Protein AF-A0A7S1JMD1-F1 (afdb_monomer_lite)

pLDDT: mean 82.69, std 12.33, range [52.44, 97.75]

Secondary structure (DSSP, 8-state):
-HHHHHHHHHHHTTSS-HHHHHHHHHHHHTTTHHHHHHSHHHHHHHHHHHHHHHHHHHHHHHHHHHHHHHHHHHHHHHTTGGGEEEESSSS-EEETTTEEE--B-TT--SB-SSS----B-TTSPBPEEEETTBPPTT----HHHHHHTT--GGGGGG-S-SSSHHHHHHHHHHHHTTSSHHHHHHHHHHHT-SSHHHHHHHHHIIIIIHHHHHHHHHHHHHHHHHHHHHHHHHHHHTSPP-PPPPPP----

Radius of gyration: 29.58 Å; chains: 1; bounding box: 85×43×99 Å

InterPro domains:
  IPR005821 Ion transport domain [PF00520] (1-230)
  IPR043203 Voltage-gated cation channel calcium and sodium [PTHR10037] (1-230)

Sequence (252 aa):
WLDFLVVVGGLFALSDAERVALAADIFRDLRPLRILSASRGMRMLVNTMLLSTQKLANVLGMALFIFTIFGVLGMTLWGGRMHSRCRLTKKPEFDPSDGWVWEIDEDQERLCGGAYECGLSHEGEATYCGSAFEPPKGTKVDEACRREARRSEDLNFGITHFDHLPAAWIVIFQTVTMEGWVDIMYMLQDSYNDWAPPLYFCVLVLFGSFFLLNISLAVVFDSFSKRHDDQLHQTLIGSPPVSPPRRPVLCP

Organism: NCBI:txid1169539

Foldseek 3Di:
DLVVQLVVLCVLCPDPDPVSVVSSVVSVVCVVVVVCVPDPVSVVVVVLVVVLVVVVVVLVVVLVVLLQVLLVVQLVQCAQLLLKAWWLDQAFDQDPVPGTDTHGQPVGPAGAAEAADDAAGPVRGDIDIDGQVDGPPPHHDDVVNNQVSQCDVLSVSVQQGNNDSVSSSVLLVCLLVVHCNVSVLRSCCRRHNPPPSVVSSVVSNVPNNCSSVVSVVVSVVVSVVVVVVVVVVCVVVVDDPDDPDDDDDDDD

Structure (mmCIF, N/CA/C/O backbone):
data_AF-A0A7S1JMD1-F1
#
_entry.id   AF-A0A7S1JMD1-F1
#
loop_
_atom_site.group_PDB
_atom_site.id
_atom_site.type_symbol
_atom_site.label_atom_id
_atom_site.label_alt_id
_atom_site.label_comp_id
_atom_site.label_asym_id
_atom_site.label_entity_id
_atom_site.label_seq_id
_atom_site.pdbx_PDB_ins_code
_atom_site.Cartn_x
_atom_site.Cartn_y
_atom_site.Cartn_z
_atom_site.occupancy
_atom_site.B_iso_or_equiv
_atom_site.auth_seq_id
_atom_site.auth_comp_id
_atom_site.auth_asym_id
_atom_site.auth_atom_id
_atom_site.pdbx_PDB_model_num
ATOM 1 N N . TRP A 1 1 ? 3.982 0.375 38.484 1.00 58.72 1 TRP A N 1
ATOM 2 C CA . TRP A 1 1 ? 4.478 -0.353 37.300 1.00 58.72 1 TRP A CA 1
ATOM 3 C C . TRP A 1 1 ? 5.072 0.607 36.266 1.00 58.72 1 TRP A C 1
ATOM 5 O O . TRP A 1 1 ? 6.229 0.426 35.928 1.00 58.72 1 TRP A O 1
ATOM 15 N N . LEU A 1 2 ? 4.377 1.684 35.868 1.00 59.47 2 LEU A N 1
ATOM 16 C CA . LEU A 1 2 ? 4.946 2.775 35.047 1.00 59.47 2 LEU A CA 1
ATOM 17 C C . LEU A 1 2 ? 6.246 3.372 35.621 1.00 59.47 2 LEU A C 1
ATOM 19 O O . LEU A 1 2 ? 7.229 3.499 34.902 1.00 59.47 2 LEU A O 1
ATOM 23 N N . ASP A 1 3 ? 6.301 3.636 36.929 1.00 54.81 3 ASP A N 1
ATOM 24 C CA . ASP A 1 3 ? 7.539 4.118 37.560 1.00 54.81 3 ASP A CA 1
ATOM 25 C C . ASP A 1 3 ? 8.680 3.093 37.542 1.00 54.81 3 ASP A C 1
ATOM 27 O O . ASP A 1 3 ? 9.837 3.484 37.443 1.00 54.81 3 ASP A O 1
ATOM 31 N N . PHE A 1 4 ? 8.362 1.795 37.565 1.00 65.56 4 PHE A N 1
ATOM 32 C CA . PHE A 1 4 ? 9.344 0.714 37.459 1.00 65.56 4 PHE A CA 1
ATOM 33 C C . PHE A 1 4 ? 9.893 0.606 36.029 1.00 65.56 4 PHE A C 1
ATOM 35 O O . PHE A 1 4 ? 11.101 0.512 35.856 1.00 65.56 4 PHE A O 1
ATOM 42 N N . LEU A 1 5 ? 9.037 0.722 35.006 1.00 62.59 5 LEU A N 1
ATOM 43 C CA . LEU A 1 5 ? 9.452 0.734 33.596 1.00 62.59 5 LEU A CA 1
ATOM 44 C C . LEU A 1 5 ? 10.356 1.927 33.260 1.00 62.59 5 LEU A C 1
ATOM 46 O O . LEU A 1 5 ? 11.348 1.756 32.560 1.00 62.59 5 LEU A O 1
ATOM 50 N N . VAL A 1 6 ? 10.068 3.116 33.800 1.00 63.06 6 VAL A N 1
ATOM 51 C CA . VAL A 1 6 ? 10.914 4.306 33.589 1.00 63.06 6 VAL A CA 1
ATOM 52 C C . VAL A 1 6 ? 12.265 4.175 34.302 1.00 63.06 6 VAL A C 1
ATOM 54 O O . VAL A 1 6 ? 13.283 4.612 33.773 1.00 63.06 6 VAL A O 1
ATOM 57 N N . VAL A 1 7 ? 12.299 3.570 35.494 1.00 65.31 7 VAL A N 1
ATOM 58 C CA . VAL A 1 7 ? 13.550 3.342 36.241 1.00 65.31 7 VAL A CA 1
ATOM 59 C C . VAL A 1 7 ? 14.405 2.265 35.573 1.00 65.31 7 VAL A C 1
ATOM 61 O O . VAL A 1 7 ? 15.604 2.460 35.412 1.00 65.31 7 VAL A O 1
ATOM 64 N N . VAL A 1 8 ? 13.795 1.167 35.123 1.00 65.62 8 VAL A N 1
ATOM 65 C CA . VAL A 1 8 ? 14.486 0.093 34.400 1.00 65.62 8 VAL A CA 1
ATOM 66 C C . VAL A 1 8 ? 14.982 0.585 33.038 1.00 65.62 8 VAL A C 1
ATOM 68 O O . VAL A 1 8 ? 16.148 0.380 32.720 1.00 65.62 8 VAL A O 1
ATOM 71 N N . GLY A 1 9 ? 14.163 1.319 32.276 1.00 64.06 9 GLY A N 1
ATOM 72 C CA . GLY A 1 9 ? 14.587 1.957 31.023 1.00 64.06 9 GLY A CA 1
ATOM 73 C C . GLY A 1 9 ? 15.736 2.956 31.219 1.00 64.06 9 GLY A C 1
ATOM 74 O O . GLY A 1 9 ? 16.669 2.985 30.424 1.00 64.06 9 GLY A O 1
ATOM 75 N N . GLY A 1 10 ? 15.729 3.710 32.325 1.00 61.12 10 GLY A N 1
ATOM 76 C CA . GLY A 1 10 ? 16.838 4.587 32.711 1.00 61.12 10 GLY A CA 1
ATOM 77 C C . GLY A 1 10 ? 18.110 3.848 33.150 1.00 61.12 10 GLY A C 1
ATOM 78 O O . GLY A 1 10 ? 19.199 4.377 32.969 1.00 61.12 10 GLY A O 1
ATOM 79 N N . LEU A 1 11 ? 17.992 2.631 33.695 1.00 65.12 11 LEU A N 1
ATOM 80 C CA . LEU A 1 11 ? 19.132 1.779 34.055 1.00 65.12 11 LEU A CA 1
ATOM 81 C C . LEU A 1 11 ? 19.755 1.123 32.813 1.00 65.12 11 LEU A C 1
ATOM 83 O O . LEU A 1 11 ? 20.974 1.031 32.713 1.00 65.12 11 LEU A O 1
ATOM 87 N N . PHE A 1 12 ? 18.931 0.729 31.837 1.00 62.44 12 PHE A N 1
ATOM 88 C CA . PHE A 1 12 ? 19.393 0.245 30.533 1.00 62.44 12 PHE A CA 1
ATOM 89 C C . PHE A 1 12 ? 20.141 1.326 29.737 1.00 62.44 12 PHE A C 1
ATOM 91 O O . PHE A 1 12 ? 21.070 0.997 29.003 1.00 62.44 12 PHE A O 1
ATOM 98 N N . ALA A 1 13 ? 19.832 2.608 29.962 1.00 59.97 13 ALA A N 1
ATOM 99 C CA . ALA A 1 13 ? 20.561 3.753 29.402 1.00 59.97 13 ALA A CA 1
ATOM 100 C C . ALA A 1 13 ? 22.051 3.809 29.790 1.00 59.97 13 ALA A C 1
ATOM 102 O O . ALA A 1 13 ? 22.820 4.518 29.153 1.00 59.97 13 ALA A O 1
ATOM 103 N N . LEU A 1 14 ? 22.453 3.102 30.853 1.00 59.69 14 LEU A N 1
ATOM 104 C CA . LEU A 1 14 ? 23.844 3.017 31.311 1.00 59.69 14 LEU A CA 1
ATOM 105 C C . LEU A 1 14 ? 24.623 1.879 30.636 1.00 59.69 14 LEU A C 1
ATOM 107 O O . LEU A 1 14 ? 25.811 1.720 30.904 1.00 59.69 14 LEU A O 1
ATOM 111 N N . SER A 1 15 ? 23.970 1.061 29.801 1.00 64.06 15 SER A N 1
ATOM 112 C CA . SER A 1 15 ? 24.659 0.034 29.020 1.00 64.06 15 SER A CA 1
ATOM 113 C C . SER A 1 15 ? 25.235 0.639 27.739 1.00 64.06 15 SER A C 1
ATOM 115 O O . SER A 1 15 ? 24.527 1.315 26.998 1.00 64.06 15 SER A O 1
ATOM 117 N N . ASP A 1 16 ? 26.514 0.367 27.471 1.00 57.25 16 ASP A N 1
ATOM 118 C CA . ASP A 1 16 ? 27.334 0.922 26.372 1.00 57.25 16 ASP A CA 1
ATOM 119 C C . ASP A 1 16 ? 26.927 0.423 24.964 1.00 57.25 16 ASP A C 1
ATOM 121 O O . ASP A 1 16 ? 27.694 0.439 24.004 1.00 57.25 16 ASP A O 1
ATOM 125 N N . ALA A 1 17 ? 25.704 -0.086 24.832 1.00 66.94 17 ALA A N 1
ATOM 126 C CA . ALA A 1 17 ? 25.146 -0.515 23.566 1.00 66.94 17 ALA A CA 1
ATOM 127 C C . ALA A 1 17 ? 24.433 0.679 22.918 1.00 66.94 17 ALA A C 1
ATOM 129 O O . ALA A 1 17 ? 23.354 1.070 23.361 1.00 66.94 17 ALA A O 1
ATOM 130 N N . GLU A 1 18 ? 24.984 1.224 21.829 1.00 63.66 18 GLU A N 1
ATOM 131 C CA . GLU A 1 18 ? 24.417 2.366 21.078 1.00 63.66 18 GLU A CA 1
ATOM 132 C C . GLU A 1 18 ? 22.912 2.220 20.767 1.00 63.66 18 GLU A C 1
ATOM 134 O O . GLU A 1 18 ? 22.154 3.188 20.793 1.00 63.66 18 GLU A O 1
ATOM 139 N N . ARG A 1 19 ? 22.441 0.988 20.528 1.00 59.25 19 ARG A N 1
ATOM 140 C CA . ARG A 1 19 ? 21.020 0.683 20.272 1.00 59.25 19 ARG A CA 1
ATOM 141 C C . ARG A 1 19 ? 20.135 0.805 21.517 1.00 59.25 19 ARG A C 1
ATOM 143 O O . ARG A 1 19 ? 18.947 1.092 21.394 1.00 59.25 19 ARG A O 1
ATOM 150 N N . VAL A 1 20 ? 20.697 0.579 22.702 1.00 62.03 20 VAL A N 1
ATOM 151 C CA . VAL A 1 20 ? 19.995 0.697 23.987 1.00 62.03 20 VAL A CA 1
ATOM 152 C C . VAL A 1 20 ? 19.939 2.157 24.437 1.00 62.03 20 VAL A C 1
ATOM 154 O O . VAL A 1 20 ? 18.925 2.563 24.999 1.00 62.03 20 VAL A O 1
ATOM 157 N N . ALA A 1 21 ? 20.951 2.965 24.110 1.00 62.38 21 ALA A N 1
ATOM 158 C CA . ALA A 1 21 ? 20.939 4.408 24.354 1.00 62.38 21 ALA A CA 1
ATOM 159 C C . ALA A 1 21 ? 19.791 5.114 23.599 1.00 62.38 21 ALA A C 1
ATOM 161 O O . ALA A 1 21 ? 18.982 5.796 24.224 1.00 62.38 21 ALA A O 1
ATOM 162 N N . LEU A 1 22 ? 19.627 4.840 22.295 1.00 63.06 22 LEU A N 1
ATOM 163 C CA . LEU A 1 22 ? 18.505 5.353 21.485 1.00 63.06 22 LEU A CA 1
ATOM 164 C C . LEU A 1 22 ? 17.132 4.938 22.037 1.00 63.06 22 LEU A C 1
ATOM 166 O O . LEU A 1 22 ? 16.204 5.743 22.102 1.00 63.06 22 LEU A O 1
ATOM 170 N N . ALA A 1 23 ? 16.994 3.678 22.461 1.00 64.06 23 ALA A N 1
ATOM 171 C CA . ALA A 1 23 ? 15.761 3.206 23.084 1.00 64.06 23 ALA A CA 1
ATOM 172 C C . ALA A 1 23 ? 15.505 3.906 24.431 1.00 64.06 23 ALA A C 1
ATOM 174 O O . ALA A 1 23 ? 14.368 4.259 24.743 1.00 64.06 23 ALA A O 1
ATOM 175 N N . ALA A 1 24 ? 16.549 4.138 25.226 1.00 65.12 24 ALA A N 1
ATOM 176 C CA . ALA A 1 24 ? 16.454 4.789 26.525 1.00 65.12 24 ALA A CA 1
ATOM 177 C C . ALA A 1 24 ? 16.068 6.273 26.440 1.00 65.12 24 ALA A C 1
ATOM 179 O O . ALA A 1 24 ? 15.350 6.753 27.323 1.00 65.12 24 ALA A O 1
ATOM 180 N N . ASP A 1 25 ? 16.469 6.977 25.382 1.00 70.12 25 ASP A N 1
ATOM 181 C CA . ASP A 1 25 ? 16.034 8.353 25.123 1.00 70.12 25 ASP A CA 1
ATOM 182 C C . ASP A 1 25 ? 14.522 8.421 24.849 1.00 70.12 25 ASP A C 1
ATOM 184 O O . ASP A 1 25 ? 13.821 9.230 25.460 1.00 70.12 25 ASP A O 1
ATOM 188 N N . ILE A 1 26 ? 13.974 7.466 24.089 1.00 72.19 26 ILE A N 1
ATOM 189 C CA . ILE A 1 26 ? 12.518 7.326 23.901 1.00 72.19 26 ILE A CA 1
ATOM 190 C C . ILE A 1 26 ? 11.812 7.089 25.250 1.00 72.19 26 ILE A C 1
ATOM 192 O O . ILE A 1 26 ? 10.789 7.708 25.541 1.00 72.19 26 ILE A O 1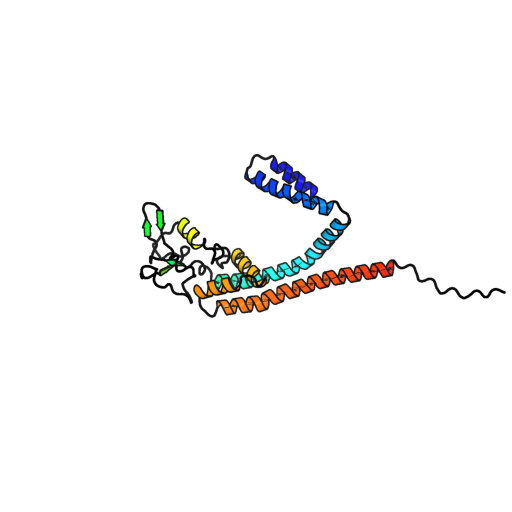
ATOM 196 N N . PHE A 1 27 ? 12.359 6.238 26.130 1.00 69.56 27 PHE A N 1
ATOM 197 C CA . PHE A 1 27 ? 11.789 6.009 27.470 1.00 69.56 27 PHE A CA 1
ATOM 198 C C . PHE A 1 27 ? 11.910 7.225 28.397 1.00 69.56 27 PHE A C 1
ATOM 200 O O . PHE A 1 27 ? 11.078 7.429 29.288 1.00 69.56 27 PHE A O 1
ATOM 207 N N . ARG A 1 28 ? 12.940 8.048 28.203 1.00 69.56 28 ARG A N 1
ATOM 208 C CA . ARG A 1 28 ? 13.135 9.314 28.907 1.00 69.56 28 ARG A CA 1
ATOM 209 C C . ARG A 1 28 ? 12.108 10.359 28.468 1.00 69.56 28 ARG A C 1
ATOM 211 O O . ARG A 1 28 ? 11.637 11.105 29.329 1.00 69.56 28 ARG A O 1
ATOM 218 N N . ASP A 1 29 ? 11.666 10.320 27.220 1.00 73.25 29 ASP A N 1
ATOM 219 C CA . ASP A 1 29 ? 10.598 11.177 26.699 1.00 73.25 29 ASP A CA 1
ATOM 220 C C . ASP A 1 29 ? 9.188 10.736 27.122 1.00 73.25 29 ASP A C 1
ATOM 222 O O . ASP A 1 29 ? 8.243 11.512 27.016 1.00 73.25 29 ASP A O 1
ATOM 226 N N . LEU A 1 30 ? 9.031 9.549 27.727 1.00 66.38 30 LEU A N 1
ATOM 227 C CA . LEU A 1 30 ? 7.783 9.105 28.373 1.00 66.38 30 LEU A CA 1
ATOM 228 C C . LEU A 1 30 ? 7.584 9.677 29.789 1.00 66.38 30 LEU A C 1
ATOM 230 O O . LEU A 1 30 ? 6.533 9.473 30.402 1.00 66.38 30 LEU A O 1
ATOM 234 N N . ARG A 1 31 ? 8.549 10.436 30.330 1.00 70.50 31 ARG A N 1
ATOM 235 C CA . ARG A 1 31 ? 8.424 11.129 31.632 1.00 70.50 31 ARG A CA 1
ATOM 236 C C . ARG A 1 31 ? 7.157 11.994 31.779 1.00 70.50 31 ARG A C 1
ATOM 238 O O . ARG A 1 31 ? 6.613 11.987 32.885 1.00 70.50 31 ARG A O 1
ATOM 245 N N . PRO A 1 32 ? 6.622 12.673 30.743 1.00 70.75 32 PRO A N 1
ATOM 246 C CA . PRO A 1 32 ? 5.347 13.387 30.821 1.00 70.75 32 PRO A CA 1
ATOM 247 C C . PRO A 1 32 ? 4.158 12.489 31.203 1.00 70.75 32 PRO A C 1
ATOM 249 O O . PRO A 1 32 ? 3.225 12.963 31.847 1.00 70.75 32 PRO A O 1
ATOM 252 N N . LEU A 1 33 ? 4.197 11.175 30.938 1.00 66.88 33 LEU A N 1
ATOM 253 C CA . LEU A 1 33 ? 3.152 10.235 31.379 1.00 66.88 33 LEU A CA 1
ATOM 254 C C . LEU A 1 33 ? 3.104 10.075 32.909 1.00 66.88 33 LEU A C 1
ATOM 256 O O . LEU A 1 33 ? 2.057 9.717 33.456 1.00 66.88 33 LEU A O 1
ATOM 260 N N . ARG A 1 34 ? 4.185 10.407 33.636 1.00 66.25 34 ARG A N 1
ATOM 261 C CA . ARG A 1 34 ? 4.147 10.474 35.109 1.00 66.25 34 ARG A CA 1
ATOM 262 C C . ARG A 1 34 ? 3.151 11.519 35.595 1.00 66.25 34 ARG A C 1
ATOM 264 O O . ARG A 1 34 ? 2.511 11.282 36.615 1.00 66.25 34 ARG A O 1
ATOM 271 N N . ILE A 1 35 ? 2.946 12.603 34.843 1.00 66.25 35 ILE A N 1
ATOM 272 C CA . ILE A 1 35 ? 1.982 13.670 35.155 1.00 66.25 35 ILE A CA 1
ATOM 273 C C . ILE A 1 35 ? 0.544 13.130 35.101 1.00 66.25 35 ILE A C 1
ATOM 275 O O . ILE A 1 35 ? -0.270 13.461 35.968 1.00 66.25 35 ILE A O 1
ATOM 279 N N . LEU A 1 36 ? 0.250 12.211 34.169 1.00 64.94 36 LEU A N 1
ATOM 280 C CA . LEU A 1 36 ? -1.054 11.538 34.100 1.00 64.94 36 LEU A CA 1
ATOM 281 C C . LEU A 1 36 ? -1.311 10.647 35.319 1.00 64.94 36 LEU A C 1
ATOM 283 O O . LEU A 1 36 ? -2.446 10.484 35.761 1.00 64.94 36 LEU A O 1
ATOM 287 N N . SER A 1 37 ? -0.243 10.088 35.888 1.00 61.69 37 SER A N 1
ATOM 288 C CA . SER A 1 37 ? -0.308 9.297 37.111 1.00 61.69 37 SER A CA 1
ATOM 289 C C . SER A 1 37 ? -0.174 10.138 38.392 1.00 61.69 37 SER A C 1
ATOM 291 O O . SER A 1 37 ? -0.455 9.637 39.471 1.00 61.69 37 SER A O 1
ATOM 293 N N . ALA A 1 38 ? 0.234 11.404 38.321 1.00 70.25 38 ALA A N 1
ATOM 294 C CA . ALA A 1 38 ? 0.456 12.234 39.506 1.00 70.25 38 ALA A CA 1
ATOM 295 C C . ALA A 1 38 ? -0.849 12.827 40.063 1.00 70.25 38 ALA A C 1
ATOM 297 O O . ALA A 1 38 ? -1.002 12.960 41.276 1.00 70.25 38 ALA A O 1
ATOM 298 N N . SER A 1 39 ? -1.816 13.148 39.194 1.00 66.19 39 SER A N 1
ATOM 299 C CA . SER A 1 39 ? -3.094 13.747 39.601 1.00 66.19 39 SER A CA 1
ATOM 300 C C . SER A 1 39 ? -4.223 12.710 39.706 1.00 66.19 39 SER A C 1
ATOM 302 O O . SER A 1 39 ? -4.408 11.852 38.840 1.00 66.19 39 SER A O 1
ATOM 304 N N . ARG A 1 40 ? -5.016 12.792 40.787 1.00 61.47 40 ARG A N 1
ATOM 305 C CA . ARG A 1 40 ? -6.126 11.859 41.086 1.00 61.47 40 ARG A CA 1
ATOM 306 C C . ARG A 1 40 ? -7.211 11.868 39.995 1.00 61.47 40 ARG A C 1
ATOM 308 O O . ARG A 1 40 ? -7.782 10.820 39.709 1.00 61.47 40 ARG A O 1
ATOM 315 N N . GLY A 1 41 ? -7.448 13.025 39.368 1.00 68.12 41 GLY A N 1
ATOM 316 C CA . GLY A 1 41 ? -8.425 13.195 38.284 1.00 68.12 41 GLY A CA 1
ATOM 317 C C . GLY A 1 41 ? -7.994 12.553 36.962 1.00 68.12 41 GLY A C 1
ATOM 318 O O . GLY A 1 41 ? -8.783 11.848 36.339 1.00 68.12 41 GLY A O 1
ATOM 319 N N . MET A 1 42 ? -6.729 12.704 36.562 1.00 67.69 42 MET A N 1
ATOM 320 C CA . MET A 1 42 ? -6.239 12.133 35.302 1.00 67.69 42 MET A CA 1
ATOM 321 C C . MET A 1 42 ? -6.070 10.610 35.381 1.00 67.69 42 MET A C 1
ATOM 323 O O . MET A 1 42 ? -6.391 9.903 34.427 1.00 67.69 42 MET A O 1
ATOM 327 N N . ARG A 1 43 ? -5.673 10.087 36.552 1.00 65.44 43 ARG A N 1
ATOM 328 C CA . ARG A 1 43 ? -5.677 8.641 36.834 1.00 65.44 43 ARG A CA 1
ATOM 329 C C . ARG A 1 43 ? -7.054 8.017 36.667 1.00 65.44 43 ARG A C 1
ATOM 331 O O . ARG A 1 43 ? -7.149 6.909 36.148 1.00 65.44 43 ARG A O 1
ATOM 338 N N . MET A 1 44 ? -8.101 8.713 37.115 1.00 65.62 44 MET A N 1
ATOM 339 C CA . MET A 1 44 ? -9.470 8.248 36.935 1.00 65.62 44 MET A CA 1
ATOM 340 C C . MET A 1 44 ? -9.775 8.148 35.441 1.00 65.62 44 MET A C 1
ATOM 342 O O . MET A 1 44 ? -10.067 7.052 34.992 1.00 65.62 44 MET A O 1
ATOM 346 N N . LEU A 1 45 ? -9.559 9.216 34.663 1.00 70.38 45 LEU A N 1
ATOM 347 C CA . LEU A 1 45 ? -9.804 9.227 33.213 1.00 70.38 45 LEU A CA 1
ATOM 348 C C . LEU A 1 45 ? -9.049 8.126 32.451 1.00 70.38 45 LEU A C 1
ATOM 350 O O . LEU A 1 45 ? -9.659 7.425 31.645 1.00 70.38 45 LEU A O 1
ATOM 354 N N . VAL A 1 46 ? -7.755 7.932 32.728 1.00 72.94 46 VAL A N 1
ATOM 355 C CA . VAL A 1 46 ? -6.935 6.88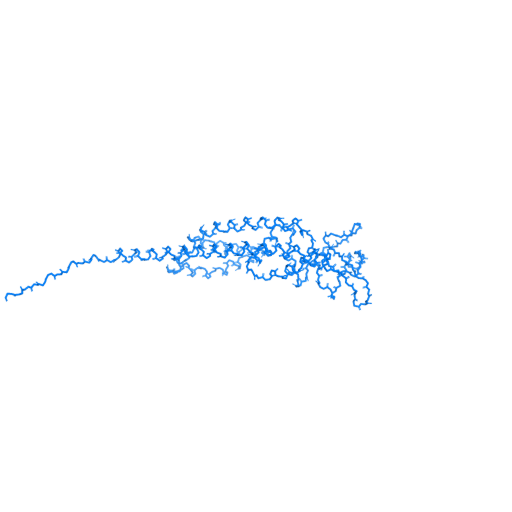7 32.087 1.00 72.94 46 VAL A CA 1
ATOM 356 C C . VAL A 1 46 ? -7.430 5.487 32.456 1.00 72.94 46 VAL A C 1
ATOM 358 O O . VAL A 1 46 ? -7.565 4.642 31.573 1.00 72.94 46 VAL A O 1
ATOM 361 N N . ASN A 1 47 ? -7.768 5.235 33.725 1.00 67.19 47 ASN A N 1
ATOM 362 C CA . ASN A 1 47 ? -8.351 3.954 34.129 1.00 67.19 47 ASN A CA 1
ATOM 363 C C . ASN A 1 47 ? -9.723 3.728 33.481 1.00 67.19 47 ASN A C 1
ATOM 365 O O . ASN A 1 47 ? -9.999 2.619 33.034 1.00 67.19 47 ASN A O 1
ATOM 369 N N . THR A 1 48 ? -10.564 4.759 33.353 1.00 67.69 48 THR A N 1
ATOM 370 C CA . THR A 1 48 ? -11.857 4.632 32.666 1.00 67.69 48 THR A CA 1
ATOM 371 C C . THR A 1 48 ? -11.696 4.423 31.154 1.00 67.69 48 THR A C 1
ATOM 373 O O . THR A 1 48 ? -12.535 3.762 30.539 1.00 67.69 48 THR A O 1
ATOM 376 N N . MET A 1 49 ? -10.633 4.952 30.536 1.00 69.62 49 MET A N 1
ATOM 377 C CA . MET A 1 49 ? -10.277 4.671 29.137 1.00 69.62 49 MET A CA 1
ATOM 378 C C . MET A 1 49 ? -9.787 3.230 28.961 1.00 69.62 49 MET A C 1
ATOM 380 O O . MET A 1 49 ? -10.316 2.518 28.112 1.00 69.62 49 MET A O 1
ATOM 384 N N . LEU A 1 50 ? -8.867 2.768 29.814 1.00 68.50 50 LEU A N 1
ATOM 385 C CA . LEU A 1 50 ? -8.347 1.395 29.791 1.00 68.50 50 LEU A CA 1
ATOM 386 C C . LEU A 1 50 ? -9.431 0.342 30.061 1.00 68.50 50 LEU A C 1
ATOM 388 O O . LEU A 1 50 ? -9.445 -0.708 29.425 1.00 68.50 50 LEU A O 1
ATOM 392 N N . LEU A 1 51 ? -10.390 0.635 30.944 1.00 66.00 51 LEU A N 1
ATOM 393 C CA . LEU A 1 51 ? -11.562 -0.223 31.161 1.00 66.00 51 LEU A CA 1
ATOM 394 C C . LEU A 1 51 ? -12.462 -0.311 29.914 1.00 66.00 51 LEU A C 1
ATOM 396 O O . LEU A 1 51 ? -13.118 -1.326 29.696 1.00 66.00 51 LEU A O 1
ATOM 400 N N . SER A 1 52 ? -12.461 0.717 29.060 1.00 68.81 52 SER A N 1
ATOM 401 C CA . SER A 1 52 ? -13.199 0.719 27.786 1.00 68.81 52 SER A CA 1
ATOM 402 C C . SER A 1 52 ? -12.425 0.001 26.664 1.00 68.81 52 SER A C 1
ATOM 404 O O . SER A 1 52 ? -13.035 -0.506 25.721 1.00 68.81 52 SER A O 1
ATOM 406 N N . THR A 1 53 ? -11.096 -0.124 26.789 1.00 77.75 53 THR A N 1
ATOM 407 C CA . THR A 1 53 ? -10.220 -0.820 25.829 1.00 77.75 53 THR A CA 1
ATOM 408 C C . THR A 1 53 ? -10.599 -2.289 25.637 1.00 77.75 53 THR A C 1
ATOM 410 O O . THR A 1 53 ? -10.484 -2.797 24.527 1.00 77.75 53 THR A O 1
ATOM 413 N N . GLN A 1 54 ? -11.119 -2.970 26.664 1.00 74.00 54 GLN A N 1
ATOM 414 C CA . GLN A 1 54 ? -11.563 -4.366 26.529 1.00 74.00 54 GLN A CA 1
ATOM 415 C C . GLN A 1 54 ? -12.733 -4.531 25.548 1.00 74.00 54 GLN A C 1
ATOM 417 O O . GLN A 1 54 ? -12.771 -5.507 24.806 1.00 74.00 54 GLN A O 1
ATOM 422 N N . LYS A 1 55 ? -13.659 -3.567 25.479 1.00 73.12 55 LYS A N 1
ATOM 423 C CA . LYS A 1 55 ? -14.741 -3.602 24.481 1.00 73.12 55 LYS A CA 1
ATOM 424 C C . LYS A 1 55 ? -14.224 -3.286 23.081 1.00 73.12 55 LYS A C 1
ATOM 426 O O . LYS A 1 55 ? -14.653 -3.909 22.114 1.00 73.12 55 LYS A O 1
ATOM 431 N N . LEU A 1 56 ? -13.271 -2.358 22.984 1.00 78.00 56 LEU A N 1
ATOM 432 C CA . LEU A 1 56 ? -12.621 -2.003 21.723 1.00 78.00 56 LEU A CA 1
ATOM 433 C C . LEU A 1 56 ? -11.786 -3.164 21.155 1.00 78.00 56 LEU A C 1
ATOM 435 O O . LEU A 1 56 ? -11.727 -3.329 19.942 1.00 78.00 56 LEU A O 1
ATOM 439 N N . ALA A 1 57 ? -11.200 -4.009 22.009 1.00 82.88 57 ALA A N 1
ATOM 440 C CA . ALA A 1 57 ? -10.431 -5.178 21.581 1.00 82.88 57 ALA A CA 1
ATOM 441 C C . ALA A 1 57 ? -11.267 -6.165 20.746 1.00 82.88 57 ALA A C 1
ATOM 443 O O . ALA A 1 57 ? -10.770 -6.688 19.751 1.00 82.88 57 ALA A O 1
ATOM 444 N N . ASN A 1 58 ? -12.545 -6.370 21.085 1.00 82.62 58 ASN A N 1
ATOM 445 C CA . ASN A 1 58 ? -13.440 -7.227 20.299 1.00 82.62 58 ASN A CA 1
ATOM 446 C C . ASN A 1 58 ? -13.694 -6.652 18.898 1.00 82.62 58 ASN A C 1
ATOM 448 O O . ASN A 1 58 ? -13.692 -7.386 17.911 1.00 82.62 58 ASN A O 1
ATOM 452 N N . VAL A 1 59 ? -13.863 -5.330 18.805 1.00 83.25 59 VAL A N 1
ATOM 453 C CA . VAL A 1 59 ? -14.009 -4.622 1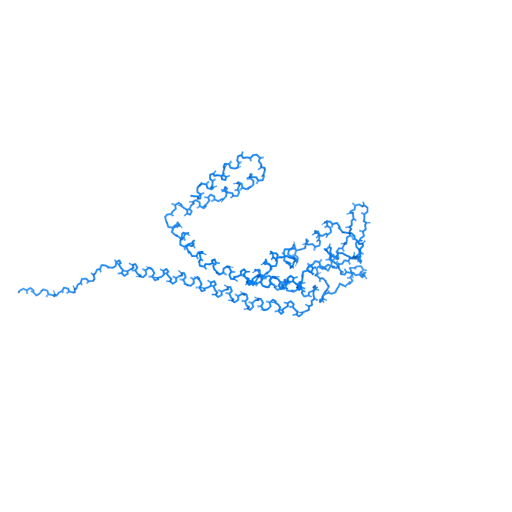7.525 1.00 83.25 59 VAL A CA 1
ATOM 454 C C . VAL A 1 59 ? -12.741 -4.751 16.697 1.00 83.25 59 VAL A C 1
ATOM 456 O O . VAL A 1 59 ? -12.818 -5.078 15.519 1.00 83.25 59 VAL A O 1
ATOM 459 N N . LEU A 1 60 ? -11.579 -4.553 17.321 1.00 83.81 60 LEU A N 1
ATOM 460 C CA . LEU A 1 60 ? -10.288 -4.691 16.660 1.00 83.81 60 LEU A CA 1
ATOM 461 C C . LEU A 1 60 ? -10.057 -6.125 16.166 1.00 83.81 60 LEU A C 1
ATOM 463 O O . LEU A 1 60 ? -9.585 -6.312 15.052 1.00 83.81 60 LEU A O 1
ATOM 467 N N . GLY A 1 61 ? -10.437 -7.142 16.944 1.00 87.19 61 GLY A N 1
ATOM 468 C CA . GLY A 1 61 ? -10.371 -8.538 16.507 1.00 87.19 61 GLY A CA 1
ATOM 469 C C . GLY A 1 61 ? -11.223 -8.798 15.262 1.00 87.19 61 GLY A C 1
ATOM 470 O O . GLY A 1 61 ? -10.771 -9.440 14.316 1.00 87.19 61 GLY A O 1
ATOM 471 N N . MET A 1 62 ? -12.429 -8.232 15.220 1.00 85.75 62 MET A N 1
ATOM 472 C CA . MET A 1 62 ? -13.310 -8.334 14.057 1.00 85.75 62 MET A CA 1
ATOM 473 C C . MET A 1 62 ? -12.789 -7.533 12.852 1.00 85.75 62 MET A C 1
ATOM 475 O O . MET A 1 62 ? -12.870 -8.007 11.720 1.00 85.75 62 MET A O 1
ATOM 479 N N . ALA A 1 63 ? -12.185 -6.366 13.093 1.00 88.12 63 ALA A N 1
ATOM 480 C CA . ALA A 1 63 ? -11.497 -5.565 12.083 1.00 88.12 63 ALA A CA 1
ATOM 481 C C . ALA A 1 63 ? -10.354 -6.351 11.432 1.00 88.12 63 ALA A C 1
ATOM 483 O O . ALA A 1 63 ? -10.296 -6.473 10.213 1.00 88.12 63 ALA A O 1
ATOM 484 N N . LEU A 1 64 ? -9.483 -6.947 12.251 1.00 90.56 64 LEU A N 1
ATOM 485 C CA . LEU A 1 64 ? -8.344 -7.741 11.794 1.00 90.56 64 LEU A CA 1
ATOM 486 C C . LEU A 1 64 ? -8.780 -8.981 11.008 1.00 90.56 64 LEU A C 1
ATOM 488 O O . LEU A 1 64 ? -8.119 -9.366 10.043 1.00 90.56 64 LEU A O 1
ATOM 492 N N . PHE A 1 65 ? -9.909 -9.589 11.377 1.00 90.94 65 PHE A N 1
ATOM 493 C CA . PHE A 1 65 ? -10.488 -10.686 10.608 1.00 90.94 65 PHE A CA 1
ATOM 494 C C . PHE A 1 65 ? -10.890 -10.237 9.195 1.00 90.94 65 PHE A C 1
ATOM 496 O O . PHE A 1 65 ? -10.478 -10.857 8.214 1.00 90.94 65 PHE A O 1
ATOM 503 N N . ILE A 1 66 ? -11.605 -9.113 9.074 1.00 90.19 66 ILE A N 1
ATOM 504 C CA . ILE A 1 66 ? -11.965 -8.522 7.774 1.00 90.19 66 ILE A CA 1
ATOM 505 C C . ILE A 1 66 ? -10.705 -8.135 6.988 1.00 90.19 66 ILE A C 1
ATOM 507 O O . ILE A 1 66 ? -10.597 -8.456 5.805 1.00 90.19 66 ILE A O 1
ATOM 511 N N . PHE A 1 67 ? -9.716 -7.521 7.645 1.00 94.12 67 PHE A N 1
ATOM 512 C CA . PHE A 1 67 ? -8.447 -7.140 7.018 1.00 94.12 67 PHE A CA 1
ATOM 513 C C . PHE A 1 67 ? -7.698 -8.356 6.484 1.00 94.12 67 PHE A C 1
ATOM 515 O O . PHE A 1 67 ? -7.052 -8.278 5.446 1.00 94.12 67 PHE A O 1
ATOM 522 N N . THR A 1 68 ? -7.793 -9.499 7.159 1.00 95.19 68 THR A N 1
ATOM 523 C CA . THR A 1 68 ? -7.178 -10.742 6.690 1.00 95.19 68 THR A CA 1
ATOM 524 C C . THR A 1 68 ? -7.904 -11.304 5.473 1.00 95.19 68 THR A C 1
ATOM 526 O O . THR A 1 68 ? -7.239 -11.707 4.525 1.00 95.19 68 THR A O 1
ATOM 529 N N . ILE A 1 69 ? -9.242 -11.288 5.445 1.00 95.06 69 ILE A N 1
ATOM 530 C CA . ILE A 1 69 ? -10.017 -11.761 4.284 1.00 95.06 69 ILE A CA 1
ATOM 531 C C . ILE A 1 69 ? -9.677 -10.939 3.038 1.00 95.06 69 ILE A C 1
ATOM 533 O O . ILE A 1 69 ? -9.275 -11.498 2.016 1.00 95.06 69 ILE A O 1
ATOM 537 N N . PHE A 1 70 ? -9.804 -9.614 3.132 1.00 95.75 70 PHE A N 1
ATOM 538 C CA . PHE A 1 70 ? -9.497 -8.724 2.013 1.00 95.75 70 PHE A CA 1
ATOM 539 C C . PHE A 1 70 ? -8.000 -8.711 1.697 1.00 95.75 70 PHE A C 1
ATOM 541 O O . PHE A 1 70 ? -7.628 -8.676 0.531 1.00 95.75 70 PHE A O 1
ATOM 548 N N . GLY A 1 71 ? -7.138 -8.834 2.709 1.00 97.31 71 GLY A N 1
ATOM 549 C CA . GLY A 1 71 ? -5.689 -8.890 2.534 1.00 97.31 71 GLY A CA 1
ATOM 550 C C . GLY A 1 71 ? -5.260 -10.110 1.736 1.00 97.31 71 GLY A C 1
ATOM 551 O O . GLY A 1 71 ? -4.524 -9.972 0.766 1.00 97.31 71 GLY A O 1
ATOM 552 N N . VAL A 1 72 ? -5.763 -11.297 2.083 1.00 97.75 72 VAL A N 1
ATOM 553 C CA . VAL A 1 72 ? -5.493 -12.525 1.321 1.00 97.75 72 VAL A CA 1
ATOM 554 C C . VAL A 1 72 ? -6.031 -12.412 -0.100 1.00 97.75 72 VAL A C 1
ATOM 556 O O . VAL A 1 72 ? -5.299 -12.722 -1.037 1.00 97.75 72 VAL A O 1
ATOM 559 N N . LEU A 1 73 ? -7.255 -11.907 -0.281 1.00 97.44 73 LEU A N 1
ATOM 560 C CA . LEU A 1 73 ? -7.816 -11.682 -1.613 1.00 97.44 73 LEU A CA 1
ATOM 561 C C . LEU A 1 73 ? -6.925 -10.745 -2.448 1.00 97.44 73 LEU A C 1
ATOM 563 O O . LEU A 1 73 ? -6.533 -11.105 -3.557 1.00 97.44 73 LEU A O 1
ATOM 567 N N . GLY A 1 74 ? -6.534 -9.593 -1.902 1.00 96.94 74 GLY A N 1
ATOM 568 C CA . GLY A 1 74 ? -5.673 -8.629 -2.585 1.00 96.94 74 GLY A CA 1
ATOM 569 C C . GLY A 1 74 ? -4.294 -9.195 -2.930 1.00 96.94 74 GLY A C 1
ATOM 570 O O . GLY A 1 74 ? -3.831 -9.026 -4.056 1.00 96.94 74 GLY A O 1
ATOM 571 N N . MET A 1 75 ? -3.673 -9.955 -2.020 1.00 96.62 75 MET A N 1
ATOM 572 C CA . MET A 1 75 ? -2.401 -10.640 -2.292 1.00 96.62 75 MET A CA 1
ATOM 573 C C . MET A 1 75 ? -2.518 -11.653 -3.434 1.00 96.62 75 MET A C 1
ATOM 575 O O . MET A 1 75 ? -1.629 -11.740 -4.277 1.00 96.62 75 MET A O 1
ATOM 579 N N . THR A 1 76 ? -3.621 -12.406 -3.499 1.00 95.88 76 THR A N 1
ATOM 580 C CA . THR A 1 76 ? -3.825 -13.384 -4.581 1.00 95.88 76 THR A CA 1
ATOM 581 C C . THR A 1 76 ? -4.083 -12.740 -5.941 1.00 95.88 76 THR A C 1
ATOM 583 O O . THR A 1 76 ? -3.754 -13.339 -6.962 1.00 95.88 76 THR A O 1
ATOM 586 N N . LEU A 1 77 ? -4.657 -11.535 -5.970 1.00 95.38 77 LEU A N 1
ATOM 587 C CA . LEU A 1 77 ? -4.963 -10.823 -7.210 1.00 95.38 77 LEU A CA 1
ATOM 588 C C . LEU A 1 77 ? -3.770 -10.008 -7.727 1.00 95.38 77 LEU A C 1
ATOM 590 O O . LEU A 1 77 ? -3.532 -9.985 -8.935 1.00 95.38 77 LEU A O 1
ATOM 594 N N . TRP A 1 78 ? -3.023 -9.356 -6.830 1.00 95.44 78 TRP A N 1
ATOM 595 C CA . TRP A 1 78 ? -2.056 -8.312 -7.197 1.00 95.44 78 TRP A CA 1
ATOM 596 C C . TRP A 1 78 ? -0.664 -8.453 -6.575 1.00 95.44 78 TRP A C 1
ATOM 598 O O . TRP A 1 78 ? 0.138 -7.522 -6.682 1.00 95.44 78 TRP A O 1
ATOM 608 N N . GLY A 1 79 ? -0.338 -9.593 -5.960 1.00 93.12 79 GLY A N 1
ATOM 609 C CA . GLY A 1 79 ? 1.018 -9.853 -5.470 1.00 93.12 79 GLY A CA 1
ATOM 610 C C . GLY A 1 79 ? 2.064 -9.636 -6.571 1.00 93.12 79 GLY A C 1
ATOM 611 O O . GLY A 1 79 ? 1.947 -10.188 -7.665 1.00 93.12 79 GLY A O 1
ATOM 612 N N . GLY A 1 80 ? 3.057 -8.784 -6.307 1.00 89.44 80 GLY A N 1
ATOM 613 C CA . GLY A 1 80 ? 4.135 -8.447 -7.239 1.00 89.44 80 GLY A CA 1
ATOM 614 C C . GLY A 1 80 ? 3.797 -7.425 -8.333 1.00 89.44 80 GLY A C 1
ATOM 615 O O . GLY A 1 80 ? 4.710 -6.966 -9.018 1.00 89.44 80 GLY A O 1
ATOM 616 N N . ARG A 1 81 ? 2.528 -7.019 -8.507 1.00 90.94 81 ARG A N 1
ATOM 617 C CA . ARG A 1 81 ? 2.113 -6.118 -9.607 1.00 90.94 81 ARG A CA 1
ATOM 618 C C . ARG A 1 81 ? 2.452 -4.648 -9.372 1.00 90.94 81 ARG A C 1
ATOM 620 O O . ARG A 1 81 ? 2.679 -3.916 -10.327 1.00 90.94 81 ARG A O 1
ATOM 627 N N . MET A 1 82 ? 2.571 -4.229 -8.114 1.00 91.69 82 MET A N 1
ATOM 628 C CA . MET A 1 82 ? 2.814 -2.827 -7.737 1.00 91.69 82 MET A CA 1
ATOM 629 C C . MET A 1 82 ? 4.290 -2.392 -7.821 1.00 91.69 82 MET A C 1
ATOM 631 O O . MET A 1 82 ? 4.673 -1.377 -7.243 1.00 91.69 82 MET A O 1
ATOM 635 N N . HIS A 1 83 ? 5.123 -3.135 -8.557 1.00 90.88 83 HIS A N 1
ATOM 636 C CA . HIS A 1 83 ? 6.551 -2.828 -8.736 1.00 90.88 83 HIS A CA 1
ATOM 637 C C . HIS A 1 83 ? 6.978 -2.637 -10.196 1.00 90.88 83 HIS A C 1
ATOM 639 O O . HIS A 1 83 ? 8.159 -2.414 -10.471 1.00 90.88 83 HIS A O 1
ATOM 645 N N . SER A 1 84 ? 6.043 -2.761 -11.137 1.00 92.19 84 SER A N 1
ATOM 646 C CA . SER A 1 84 ? 6.309 -2.657 -12.573 1.00 92.19 84 SER A CA 1
ATOM 647 C C . SER A 1 84 ? 6.477 -1.202 -13.009 1.00 92.19 84 SER A C 1
ATOM 649 O O . SER A 1 84 ? 5.552 -0.406 -12.888 1.00 92.19 84 SER A O 1
ATOM 651 N N . ARG A 1 85 ? 7.647 -0.853 -13.545 1.00 92.94 85 ARG A N 1
ATOM 652 C CA . ARG A 1 85 ? 7.986 0.503 -14.009 1.00 92.94 85 ARG A CA 1
ATOM 653 C C . ARG A 1 85 ? 8.257 0.514 -15.503 1.00 92.94 85 ARG A C 1
ATOM 655 O O . ARG A 1 85 ? 8.653 -0.517 -16.057 1.00 92.94 85 ARG A O 1
ATOM 662 N N . CYS A 1 86 ? 8.103 1.680 -16.116 1.00 94.00 86 CYS A N 1
ATOM 663 C CA . CYS A 1 86 ? 8.606 1.925 -17.457 1.00 94.00 86 CYS A CA 1
ATOM 664 C C . CYS A 1 86 ? 10.125 2.068 -17.418 1.00 94.00 86 CYS A C 1
ATOM 666 O O . CYS A 1 86 ? 10.683 2.753 -16.564 1.00 94.00 86 CYS A O 1
ATOM 668 N N . ARG A 1 87 ? 10.794 1.323 -18.293 1.00 92.69 87 ARG A N 1
ATOM 669 C CA . ARG A 1 87 ? 12.246 1.184 -18.344 1.00 92.69 87 ARG A CA 1
ATOM 670 C C . ARG A 1 87 ? 12.733 1.542 -19.734 1.00 92.69 87 ARG A C 1
ATOM 672 O O . ARG A 1 87 ? 12.089 1.172 -20.718 1.00 92.69 87 ARG A O 1
ATOM 679 N N . LEU A 1 88 ? 13.893 2.179 -19.812 1.00 93.25 88 LEU A N 1
ATOM 680 C CA . LEU A 1 88 ? 14.502 2.552 -21.093 1.00 93.25 88 LEU A CA 1
ATOM 681 C C . LEU A 1 88 ? 14.929 1.313 -21.893 1.00 93.25 88 LEU A C 1
ATOM 683 O O . LEU A 1 88 ? 14.779 1.249 -23.109 1.00 93.25 88 LEU A O 1
ATOM 687 N N . THR A 1 89 ? 15.368 0.263 -21.197 1.00 92.31 89 THR A N 1
ATOM 688 C CA . THR A 1 89 ? 15.816 -0.988 -21.814 1.00 92.31 89 THR A CA 1
ATOM 689 C C . THR A 1 89 ? 14.890 -2.160 -21.491 1.00 92.31 89 THR A C 1
ATOM 691 O O . THR A 1 89 ? 14.288 -2.275 -20.418 1.00 92.31 89 THR A O 1
ATOM 694 N N . LYS A 1 90 ? 14.792 -3.107 -22.433 1.00 92.00 90 LYS A N 1
ATOM 695 C CA . LYS A 1 90 ? 13.952 -4.311 -22.290 1.00 92.00 90 LYS A CA 1
ATOM 696 C C . LYS A 1 90 ? 14.446 -5.269 -21.200 1.00 92.00 90 LYS A C 1
ATOM 698 O O . LYS A 1 90 ? 13.678 -6.088 -20.692 1.00 92.00 90 LYS A O 1
ATOM 703 N N . LYS A 1 91 ? 15.743 -5.246 -20.906 1.00 92.94 91 LYS A N 1
ATOM 704 C CA . LYS A 1 91 ? 16.412 -6.112 -19.933 1.00 92.94 91 LYS A CA 1
ATOM 705 C C . LYS A 1 91 ? 17.458 -5.283 -19.190 1.00 92.94 91 LYS A C 1
ATOM 707 O O . LYS A 1 91 ? 18.028 -4.399 -19.816 1.00 92.94 91 LYS A O 1
ATOM 712 N N . PRO A 1 92 ? 17.746 -5.606 -17.920 1.00 92.31 92 PRO A N 1
ATOM 713 C CA . PRO A 1 92 ? 18.855 -4.986 -17.210 1.00 92.31 92 PRO A CA 1
ATOM 714 C C . PRO A 1 92 ? 20.172 -5.248 -17.948 1.00 92.31 92 PRO A C 1
ATOM 716 O O . PRO A 1 92 ? 20.416 -6.363 -18.428 1.00 92.31 92 PRO A O 1
ATOM 719 N N . GLU A 1 93 ? 21.009 -4.223 -18.005 1.00 90.12 93 GLU A N 1
ATOM 720 C CA . GLU A 1 93 ? 22.330 -4.248 -18.624 1.00 90.12 93 GLU A CA 1
ATOM 721 C C . GLU A 1 93 ? 23.403 -4.199 -17.535 1.00 90.12 93 GLU A C 1
ATOM 723 O O . GLU A 1 93 ? 23.158 -3.739 -16.421 1.00 90.12 93 GLU A O 1
ATOM 728 N N . PHE A 1 94 ? 24.575 -4.762 -17.822 1.00 88.69 94 PHE A N 1
ATOM 729 C CA . PHE A 1 94 ? 25.674 -4.784 -16.863 1.00 88.69 94 PHE A CA 1
ATOM 730 C C . PHE A 1 94 ? 26.661 -3.667 -17.187 1.00 88.69 94 PHE A C 1
ATOM 732 O O . PHE A 1 94 ? 27.337 -3.726 -18.216 1.00 88.69 94 PHE A O 1
ATOM 739 N N . ASP A 1 95 ? 26.766 -2.703 -16.281 1.00 87.38 95 ASP A N 1
ATOM 740 C CA . ASP A 1 95 ? 27.781 -1.661 -16.290 1.00 87.38 95 ASP A CA 1
ATOM 741 C C . ASP A 1 95 ? 28.973 -2.080 -15.400 1.00 87.38 95 ASP A C 1
ATOM 743 O O . ASP A 1 95 ? 28.788 -2.407 -14.223 1.00 87.38 95 ASP A O 1
ATOM 747 N N . PRO A 1 96 ? 30.217 -2.089 -15.917 1.00 88.06 96 PRO A N 1
ATOM 748 C CA . PRO A 1 96 ? 31.410 -2.331 -15.112 1.00 88.06 96 PRO A CA 1
ATOM 749 C C . PRO A 1 96 ? 31.611 -1.399 -13.903 1.00 88.06 96 PRO A C 1
ATOM 751 O O . PRO A 1 96 ? 32.289 -1.827 -12.965 1.00 88.06 96 PRO A O 1
ATOM 754 N N . SER A 1 97 ? 31.095 -0.161 -13.906 1.00 87.06 97 SER A N 1
ATOM 755 C CA . SER A 1 97 ? 31.206 0.752 -12.753 1.00 87.06 97 SER A CA 1
ATOM 756 C C . SER A 1 97 ? 30.102 0.551 -11.720 1.00 87.06 97 SER A C 1
ATOM 758 O O . SER A 1 97 ? 30.392 0.572 -10.522 1.00 87.06 97 SER A O 1
ATOM 760 N N . ASP A 1 98 ? 28.870 0.319 -12.174 1.00 83.06 98 ASP A N 1
ATOM 761 C CA . ASP A 1 98 ? 27.665 0.417 -11.336 1.00 83.06 98 ASP A CA 1
ATOM 762 C C . ASP A 1 98 ? 26.897 -0.907 -11.165 1.00 83.06 98 ASP A C 1
ATOM 764 O O . ASP A 1 98 ? 25.949 -0.985 -10.382 1.00 83.06 98 ASP A O 1
ATOM 768 N N . GLY A 1 99 ? 27.345 -1.986 -11.813 1.00 86.12 99 GLY A N 1
ATOM 769 C CA . GLY A 1 99 ? 26.751 -3.318 -11.699 1.00 86.12 99 GLY A CA 1
ATOM 770 C C . GLY A 1 99 ? 25.561 -3.525 -12.637 1.00 86.12 99 GLY A C 1
ATOM 771 O O . GLY A 1 99 ? 25.567 -3.076 -13.779 1.00 86.12 99 GLY A O 1
ATOM 772 N N . TRP A 1 100 ? 24.543 -4.271 -12.201 1.00 87.00 100 TRP A N 1
ATOM 773 C CA . TRP A 1 100 ? 23.328 -4.474 -12.998 1.00 87.00 100 TRP A CA 1
ATOM 774 C C . TRP A 1 100 ? 22.404 -3.262 -12.898 1.00 87.00 100 TRP A C 1
ATOM 776 O O . TRP A 1 100 ? 21.747 -3.055 -11.872 1.00 87.00 100 TRP A O 1
ATOM 786 N N . VAL A 1 101 ? 22.298 -2.523 -13.997 1.00 88.38 101 VAL A N 1
ATOM 787 C CA . VAL A 1 101 ? 21.490 -1.312 -14.120 1.00 88.38 101 VAL A CA 1
ATOM 788 C C . VAL A 1 101 ? 20.228 -1.615 -14.925 1.00 88.38 101 VAL A C 1
ATOM 790 O O . VAL A 1 101 ? 20.240 -2.358 -15.908 1.00 88.38 101 VAL A O 1
ATOM 793 N N . TRP A 1 102 ? 19.101 -1.057 -14.488 1.00 91.94 102 TRP A N 1
ATOM 794 C CA . TRP A 1 102 ? 17.853 -1.095 -15.243 1.00 91.94 102 TRP A CA 1
ATOM 795 C C . TRP A 1 102 ? 17.142 0.235 -15.070 1.00 91.94 102 TRP A C 1
ATOM 797 O O . TRP A 1 102 ? 16.364 0.408 -14.137 1.00 91.94 102 TRP A O 1
ATOM 807 N N . GLU A 1 103 ? 17.456 1.189 -15.930 1.00 90.62 103 GLU A N 1
ATOM 808 C CA . GLU A 1 103 ? 17.020 2.574 -15.756 1.00 90.62 103 GLU A CA 1
ATOM 809 C C . GLU A 1 103 ? 15.504 2.706 -15.906 1.00 90.62 103 GLU A C 1
ATOM 811 O O . GLU A 1 103 ? 14.883 2.048 -16.751 1.00 90.62 103 GLU A O 1
ATOM 816 N N . ILE A 1 104 ? 14.914 3.512 -15.026 1.00 91.69 104 ILE A N 1
ATOM 817 C CA . ILE A 1 104 ? 13.503 3.898 -15.069 1.00 91.69 104 ILE A CA 1
ATOM 818 C C . ILE A 1 104 ? 13.405 5.142 -15.942 1.00 91.69 104 ILE A C 1
ATOM 820 O O . ILE A 1 104 ? 14.262 6.013 -15.863 1.00 91.69 104 ILE A O 1
ATOM 824 N N . ASP A 1 105 ? 12.366 5.212 -16.765 1.00 92.19 105 ASP A N 1
ATOM 825 C CA . ASP A 1 105 ? 12.041 6.453 -17.460 1.00 92.19 105 ASP A CA 1
ATOM 826 C C . ASP A 1 105 ? 11.419 7.447 -16.465 1.00 92.19 105 ASP A C 1
ATOM 828 O O . ASP A 1 105 ? 10.303 7.226 -15.989 1.00 92.19 105 ASP A O 1
ATOM 832 N N . GLU A 1 106 ? 12.157 8.505 -16.117 1.00 88.44 106 GLU A N 1
ATOM 833 C CA . GLU A 1 106 ? 11.726 9.522 -15.147 1.00 88.44 106 GLU A CA 1
ATOM 834 C C . GLU A 1 106 ? 10.511 10.323 -15.638 1.00 88.44 106 GLU A C 1
ATOM 836 O O . GLU A 1 106 ? 9.737 10.807 -14.818 1.00 88.44 106 GLU A O 1
ATOM 841 N N . ASP A 1 107 ? 10.273 10.397 -16.952 1.00 89.62 107 ASP A N 1
ATOM 842 C CA . ASP A 1 107 ? 9.101 11.087 -17.503 1.00 89.62 107 ASP A CA 1
ATOM 843 C C . ASP A 1 107 ? 7.799 10.283 -17.327 1.00 89.62 107 ASP A C 1
ATOM 845 O O . ASP A 1 107 ? 6.694 10.801 -17.519 1.00 89.62 107 ASP A O 1
ATOM 849 N N . GLN A 1 108 ? 7.912 8.997 -16.977 1.00 90.94 108 GLN A N 1
ATOM 850 C CA . GLN A 1 108 ? 6.799 8.060 -16.844 1.00 90.94 108 GLN A CA 1
ATOM 851 C C . GLN A 1 108 ? 6.748 7.458 -15.433 1.00 90.94 108 GLN A C 1
ATOM 853 O O . GLN A 1 108 ? 7.046 6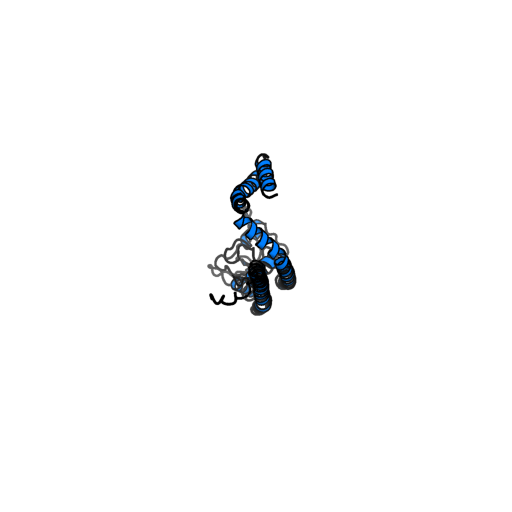.284 -15.208 1.00 90.94 108 GLN A O 1
ATOM 858 N N . GLU A 1 109 ? 6.281 8.258 -14.474 1.00 86.56 109 GLU A N 1
ATOM 859 C CA . GLU A 1 109 ? 6.223 7.913 -13.040 1.00 86.56 109 GLU A CA 1
ATOM 860 C C . GLU A 1 109 ? 5.180 6.824 -12.687 1.00 86.56 109 GLU A C 1
ATOM 862 O O . GLU A 1 109 ? 5.200 6.235 -11.600 1.00 86.56 109 GLU A O 1
ATOM 867 N N . ARG A 1 110 ? 4.258 6.518 -13.609 1.00 90.88 110 ARG A N 1
ATOM 868 C CA . ARG A 1 110 ? 3.144 5.580 -13.389 1.00 90.88 110 ARG A CA 1
ATOM 869 C C . ARG A 1 110 ? 3.603 4.120 -13.340 1.00 90.88 110 ARG A C 1
ATOM 871 O O . ARG A 1 110 ? 4.627 3.714 -13.891 1.00 90.88 110 ARG A O 1
ATOM 878 N N . LEU A 1 111 ? 2.805 3.286 -12.674 1.00 93.31 111 LEU A N 1
ATOM 879 C CA . LEU A 1 111 ? 2.933 1.830 -12.786 1.00 93.31 111 LEU A CA 1
ATOM 880 C C . LEU A 1 111 ? 2.538 1.376 -14.192 1.00 93.31 111 LEU A C 1
ATOM 882 O O . LEU A 1 111 ? 1.676 1.978 -14.809 1.00 93.31 111 LEU A O 1
ATOM 886 N N . CYS A 1 112 ? 3.114 0.283 -14.678 1.00 94.12 112 CYS A N 1
ATOM 887 C CA . CYS A 1 112 ? 2.765 -0.281 -15.983 1.00 94.12 112 CYS A CA 1
ATOM 888 C C . CYS A 1 112 ? 2.376 -1.762 -15.885 1.00 94.12 112 CYS A C 1
ATOM 890 O O . CYS A 1 112 ? 2.640 -2.428 -14.880 1.00 94.12 112 CYS A O 1
ATOM 892 N N . GLY A 1 113 ? 1.803 -2.308 -16.961 1.00 90.75 113 GLY A N 1
ATOM 893 C CA . GLY A 1 113 ? 1.538 -3.750 -17.095 1.00 90.75 113 GLY A CA 1
ATOM 894 C C . GLY A 1 113 ? 0.072 -4.149 -16.929 1.00 90.75 113 GLY A C 1
ATOM 895 O O . GLY A 1 113 ? -0.226 -5.335 -16.755 1.00 90.75 113 GLY A O 1
ATOM 896 N N . GLY A 1 114 ? -0.823 -3.164 -16.996 1.00 92.06 114 GLY A N 1
ATOM 897 C CA . GLY A 1 114 ? -2.268 -3.328 -16.972 1.00 92.06 114 GLY A CA 1
ATOM 898 C C . GLY A 1 114 ? -2.962 -2.311 -17.864 1.00 92.06 114 GLY A C 1
ATOM 899 O O . GLY A 1 114 ? -2.800 -2.356 -19.079 1.00 92.06 114 GLY A O 1
ATOM 900 N N . ALA A 1 115 ? -3.739 -1.406 -17.265 1.00 93.56 115 ALA A N 1
ATOM 901 C CA . ALA A 1 115 ? -4.402 -0.331 -18.003 1.00 93.56 115 ALA A CA 1
ATOM 902 C C . ALA A 1 115 ? -3.425 0.704 -18.580 1.00 93.56 115 ALA A C 1
ATOM 904 O O . ALA A 1 115 ? -3.736 1.360 -19.573 1.00 93.56 115 ALA A O 1
ATOM 905 N N . TYR A 1 116 ? -2.253 0.854 -17.957 1.00 94.69 116 TYR A N 1
ATOM 906 C CA . TYR A 1 116 ? -1.208 1.745 -18.434 1.00 94.69 116 TYR A CA 1
ATOM 907 C C . TYR A 1 116 ? -0.109 0.956 -19.153 1.00 94.69 116 TYR A C 1
ATOM 909 O O . TYR A 1 116 ? 0.497 0.022 -18.606 1.00 94.69 116 TYR A O 1
ATOM 917 N N . GLU A 1 117 ? 0.153 1.365 -20.391 1.00 93.62 117 GLU A N 1
ATOM 918 C CA . GLU A 1 117 ? 1.258 0.893 -21.216 1.00 93.62 117 GLU A CA 1
ATOM 919 C C . GLU A 1 117 ? 2.307 1.999 -21.340 1.00 93.62 117 GLU A C 1
ATOM 921 O O . GLU A 1 117 ? 1.971 3.177 -21.462 1.00 93.62 117 GLU A O 1
ATOM 926 N N . CYS A 1 118 ? 3.580 1.606 -21.313 1.00 94.69 118 CYS A N 1
ATOM 927 C CA . CYS A 1 118 ? 4.686 2.546 -21.425 1.00 94.69 118 CYS A CA 1
ATOM 928 C C . CYS A 1 118 ? 4.754 3.147 -22.837 1.00 94.69 118 CYS A C 1
ATOM 930 O O . CYS A 1 118 ? 4.657 2.427 -23.833 1.00 94.69 118 CYS A O 1
ATOM 932 N N . GLY A 1 119 ? 4.913 4.466 -22.905 1.00 93.38 119 GLY A N 1
ATOM 933 C CA . GLY A 1 119 ? 4.998 5.246 -24.132 1.00 93.38 119 GLY A CA 1
ATOM 934 C C . GLY A 1 119 ? 6.413 5.347 -24.705 1.00 93.38 119 GLY A C 1
ATOM 935 O O . GLY A 1 119 ? 7.259 4.466 -24.530 1.00 93.38 119 GLY A O 1
ATOM 936 N N . LEU A 1 120 ? 6.667 6.433 -25.432 1.00 93.88 120 LEU A N 1
ATOM 937 C CA . LEU A 1 120 ? 8.011 6.779 -25.895 1.00 93.88 120 LEU A CA 1
ATOM 938 C C . LEU A 1 120 ? 8.735 7.601 -24.823 1.00 93.88 120 LEU A C 1
ATOM 940 O O . LEU A 1 120 ? 8.086 8.390 -24.138 1.00 93.88 120 LEU A O 1
ATOM 944 N N . SER A 1 121 ? 10.054 7.437 -24.723 1.00 92.81 121 SER A N 1
ATOM 945 C CA . SER A 1 121 ? 10.911 8.276 -23.877 1.00 92.81 121 SER A CA 1
ATOM 946 C C . SER A 1 121 ? 10.989 9.713 -24.411 1.00 92.81 121 SER A C 1
ATOM 948 O O . SER A 1 121 ? 10.570 9.988 -25.543 1.00 92.81 121 SER A O 1
ATOM 950 N N . HIS A 1 122 ? 11.595 10.632 -23.651 1.00 88.31 122 HIS A N 1
ATOM 951 C CA . HIS A 1 122 ? 11.882 12.002 -24.109 1.00 88.31 122 HIS A CA 1
ATOM 952 C C . HIS A 1 122 ? 12.670 12.060 -25.430 1.00 88.31 122 HIS A C 1
ATOM 954 O O . HIS A 1 122 ? 12.509 12.987 -26.226 1.00 88.31 122 HIS A O 1
ATOM 960 N N . GLU A 1 123 ? 13.506 11.056 -25.695 1.00 89.44 123 GLU A N 1
ATOM 961 C CA . GLU A 1 123 ? 14.298 10.944 -26.926 1.00 89.44 123 GLU A CA 1
ATOM 962 C C . GLU A 1 123 ? 13.521 10.298 -28.088 1.00 89.44 123 GLU A C 1
ATOM 964 O O . GLU A 1 123 ? 14.027 10.191 -29.206 1.00 89.44 123 GLU A O 1
ATOM 969 N N . GLY A 1 124 ? 12.266 9.903 -27.855 1.00 92.06 124 GLY A N 1
ATOM 970 C CA . GLY A 1 124 ? 11.416 9.235 -28.837 1.00 92.06 124 GLY A CA 1
ATOM 971 C C . GLY A 1 124 ? 11.707 7.740 -28.985 1.00 92.06 124 GLY A C 1
ATOM 972 O O . GLY A 1 124 ? 11.260 7.130 -29.960 1.00 92.06 124 GLY A O 1
ATOM 973 N N . GLU A 1 125 ? 12.442 7.142 -28.046 1.00 92.75 125 GLU A N 1
ATOM 974 C CA . GLU A 1 125 ? 12.754 5.714 -28.047 1.00 92.75 125 GLU A CA 1
ATOM 975 C C . GLU A 1 125 ? 11.645 4.893 -27.377 1.00 92.75 125 GLU A C 1
ATOM 977 O O . GLU A 1 125 ? 10.884 5.383 -26.545 1.00 92.75 125 GLU A O 1
ATOM 982 N N . ALA A 1 126 ? 11.525 3.620 -27.755 1.00 93.19 126 ALA A N 1
ATOM 983 C CA . ALA A 1 126 ? 10.527 2.733 -27.168 1.00 93.19 126 ALA A CA 1
ATOM 984 C C . ALA A 1 126 ? 10.922 2.333 -25.742 1.00 93.19 126 ALA A C 1
ATOM 986 O O . ALA A 1 126 ? 12.008 1.791 -25.536 1.00 93.19 126 ALA A O 1
ATOM 987 N N . THR A 1 127 ? 10.008 2.512 -24.788 1.00 95.56 127 THR A N 1
ATOM 988 C CA . THR A 1 127 ? 10.196 2.063 -23.403 1.00 95.56 127 THR A CA 1
ATOM 989 C C . THR A 1 127 ? 9.483 0.739 -23.135 1.00 95.56 127 THR A C 1
ATOM 991 O O . THR A 1 127 ? 8.603 0.301 -23.881 1.00 95.56 127 THR A O 1
ATOM 994 N N . TYR A 1 128 ? 9.895 0.049 -22.073 1.00 94.25 128 TYR A N 1
ATOM 995 C CA . TYR A 1 128 ? 9.460 -1.309 -21.766 1.00 94.25 128 TYR A CA 1
ATOM 996 C C . TYR A 1 128 ? 8.961 -1.416 -20.331 1.00 94.25 128 TYR A C 1
ATOM 998 O O . TYR A 1 128 ? 9.597 -0.935 -19.400 1.00 94.25 128 TYR A O 1
ATOM 1006 N N . CYS A 1 129 ? 7.853 -2.124 -20.133 1.00 94.38 129 CYS A N 1
ATOM 1007 C CA . CYS A 1 129 ? 7.345 -2.389 -18.795 1.00 94.38 129 CYS A CA 1
ATOM 1008 C C . CYS A 1 129 ? 8.094 -3.549 -18.119 1.00 94.38 129 CYS A C 1
ATOM 1010 O O . CYS A 1 129 ? 8.181 -4.644 -18.684 1.00 94.38 129 CYS A O 1
ATOM 1012 N N . GLY A 1 130 ? 8.594 -3.343 -16.897 1.00 92.56 130 GLY A N 1
ATOM 1013 C CA . GLY A 1 130 ? 9.303 -4.385 -16.152 1.00 92.56 130 GLY A CA 1
ATOM 1014 C C . GLY A 1 130 ? 9.421 -4.147 -14.645 1.00 92.56 130 GLY A C 1
ATOM 1015 O O . GLY A 1 130 ? 9.494 -3.014 -14.168 1.00 92.56 130 GLY A O 1
ATOM 1016 N N . SER A 1 131 ? 9.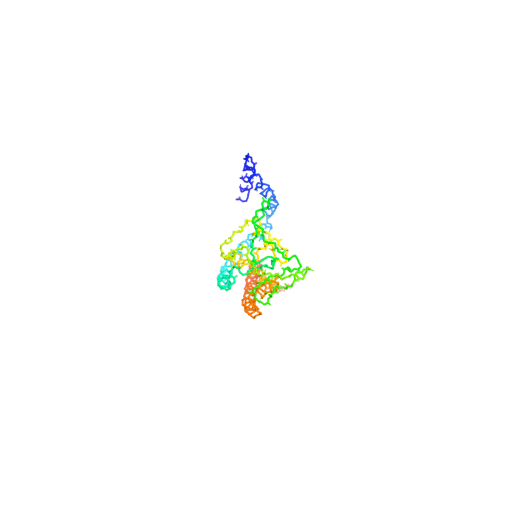471 -5.243 -13.881 1.00 91.25 131 SER A N 1
ATOM 1017 C CA . SER A 1 131 ? 9.617 -5.238 -12.420 1.00 91.25 131 SER A CA 1
ATOM 1018 C C . SER A 1 131 ? 10.994 -5.749 -12.000 1.00 91.25 131 SER A C 1
ATOM 1020 O O . SER A 1 131 ? 11.403 -6.845 -12.378 1.00 91.25 131 SER A O 1
ATOM 1022 N N . ALA A 1 132 ? 11.688 -5.000 -11.139 1.00 90.06 132 ALA A N 1
ATOM 1023 C CA . ALA A 1 132 ? 12.962 -5.428 -10.551 1.00 90.06 132 ALA A CA 1
ATOM 1024 C C . ALA A 1 132 ? 12.807 -6.602 -9.553 1.00 90.06 132 ALA A C 1
ATOM 1026 O O . ALA A 1 132 ? 13.794 -7.229 -9.158 1.00 90.06 132 ALA A O 1
ATOM 1027 N N . PHE A 1 133 ? 11.577 -6.916 -9.136 1.00 88.75 133 PHE A N 1
ATOM 1028 C CA . PHE A 1 133 ? 11.272 -8.064 -8.272 1.00 88.75 133 PHE A CA 1
ATOM 1029 C C . PHE A 1 133 ? 11.020 -9.336 -9.074 1.00 88.75 133 PHE A C 1
ATOM 1031 O O . PHE A 1 133 ? 11.276 -10.430 -8.574 1.00 88.75 133 PHE A O 1
ATOM 1038 N N . GLU A 1 134 ? 10.596 -9.188 -10.328 1.00 89.25 134 GLU A N 1
ATOM 1039 C CA . GLU A 1 134 ? 10.365 -10.288 -11.260 1.00 89.25 134 GLU A CA 1
ATOM 1040 C C . GLU A 1 134 ? 11.038 -9.985 -12.613 1.00 89.25 134 GLU A C 1
ATOM 1042 O O . GLU A 1 134 ? 10.369 -9.709 -13.612 1.00 89.25 134 GLU A O 1
ATOM 1047 N N . PRO A 1 135 ? 12.387 -9.975 -12.653 1.00 88.69 135 PRO A N 1
ATOM 1048 C CA . PRO A 1 135 ? 13.123 -9.624 -13.858 1.00 88.69 135 PRO A CA 1
ATOM 1049 C C . PRO A 1 135 ? 12.998 -10.716 -14.942 1.00 88.69 135 PRO A C 1
ATOM 1051 O O . PRO A 1 135 ? 12.747 -11.888 -14.633 1.00 88.69 135 PRO A O 1
ATOM 1054 N N . PRO A 1 136 ? 13.215 -10.373 -16.229 1.00 89.19 136 PRO A N 1
ATOM 1055 C CA . PRO A 1 136 ? 13.178 -11.335 -17.325 1.00 89.19 136 PRO A CA 1
ATOM 1056 C C . PRO A 1 136 ? 14.101 -12.541 -17.095 1.00 89.19 136 PRO A C 1
ATOM 1058 O O . PRO A 1 136 ? 15.205 -12.424 -16.570 1.00 89.19 136 PRO A O 1
ATOM 1061 N N . LYS A 1 137 ? 13.684 -13.731 -17.545 1.00 88.00 137 LYS A N 1
ATOM 1062 C CA . LYS A 1 137 ? 14.475 -14.960 -17.359 1.00 88.00 137 LYS A CA 1
ATOM 1063 C C . LYS A 1 137 ? 15.907 -14.804 -17.886 1.00 88.00 137 LYS A C 1
ATOM 1065 O O . LYS A 1 137 ? 16.116 -14.405 -19.032 1.00 88.00 137 LYS A O 1
ATOM 1070 N N . GLY A 1 138 ? 16.871 -15.208 -17.059 1.00 85.06 138 GLY A N 1
ATOM 1071 C CA . GLY A 1 138 ? 18.295 -15.204 -17.399 1.00 85.06 138 GLY A CA 1
ATOM 1072 C C . GLY A 1 138 ? 19.016 -13.887 -17.116 1.00 85.06 138 GLY A C 1
ATOM 1073 O O . GLY A 1 138 ? 20.194 -13.786 -17.443 1.00 85.06 138 GLY A O 1
ATOM 1074 N N . THR A 1 139 ? 18.350 -12.904 -16.508 1.00 87.00 139 THR A N 1
ATOM 1075 C CA . THR A 1 139 ? 18.990 -11.661 -16.075 1.00 87.00 139 THR A CA 1
ATOM 1076 C C . THR A 1 139 ? 19.196 -11.626 -14.564 1.00 87.00 139 THR A C 1
ATOM 1078 O O . THR A 1 139 ? 18.594 -12.397 -13.811 1.00 87.00 139 THR A O 1
ATOM 1081 N N . LYS A 1 140 ? 20.099 -10.753 -14.117 1.00 86.94 140 LYS A N 1
ATOM 1082 C CA . LYS A 1 140 ? 20.312 -10.446 -12.703 1.00 86.94 140 LYS A CA 1
ATOM 1083 C C . LYS A 1 140 ? 20.041 -8.962 -12.494 1.00 86.94 140 LYS A C 1
ATOM 1085 O O . LYS A 1 140 ? 20.199 -8.167 -13.411 1.00 86.94 140 LYS A O 1
ATOM 1090 N N . VAL A 1 141 ? 19.581 -8.629 -11.300 1.00 87.88 141 VAL A N 1
ATOM 1091 C CA . VAL A 1 141 ? 19.349 -7.257 -10.855 1.00 87.88 141 VAL A CA 1
ATOM 1092 C C . VAL A 1 141 ? 19.902 -7.141 -9.451 1.00 87.88 141 VAL A C 1
ATOM 1094 O O . VAL A 1 141 ? 19.708 -8.046 -8.631 1.00 87.88 141 VAL A O 1
ATOM 1097 N N . ASP A 1 142 ? 20.593 -6.042 -9.191 1.00 87.94 142 ASP A N 1
ATOM 1098 C CA . ASP A 1 142 ? 21.174 -5.779 -7.886 1.00 87.94 142 ASP A CA 1
ATOM 1099 C C . ASP A 1 142 ? 20.137 -5.153 -6.943 1.00 87.94 142 ASP A C 1
ATOM 1101 O O . ASP A 1 142 ? 19.098 -4.627 -7.356 1.00 87.94 142 ASP A O 1
ATOM 1105 N N . GLU A 1 143 ? 20.406 -5.202 -5.637 1.00 86.62 143 GLU A N 1
ATOM 1106 C CA . GLU A 1 143 ? 19.489 -4.651 -4.629 1.00 86.62 143 GLU A CA 1
ATOM 1107 C C . GLU A 1 143 ? 19.333 -3.125 -4.765 1.00 86.62 143 GLU A C 1
ATOM 1109 O O . GLU A 1 143 ? 18.293 -2.571 -4.411 1.00 86.62 143 GLU A O 1
ATOM 1114 N N . ALA A 1 144 ? 20.332 -2.447 -5.342 1.00 85.31 144 ALA A N 1
ATOM 1115 C CA . ALA A 1 144 ? 20.262 -1.027 -5.676 1.00 85.31 144 ALA A CA 1
ATOM 1116 C C . ALA A 1 144 ? 19.096 -0.724 -6.635 1.00 85.31 144 ALA A C 1
ATOM 1118 O O . ALA A 1 144 ? 18.252 0.110 -6.305 1.00 85.31 144 ALA A O 1
ATOM 1119 N N . CYS A 1 145 ? 18.979 -1.483 -7.731 1.00 84.75 145 CYS A N 1
ATOM 1120 C CA . CYS A 1 145 ? 17.894 -1.367 -8.711 1.00 84.75 145 CYS A CA 1
ATOM 1121 C C . CYS A 1 145 ? 16.514 -1.635 -8.078 1.00 84.75 145 CYS A C 1
ATOM 1123 O O . CYS A 1 145 ? 15.536 -0.925 -8.326 1.00 84.75 145 CYS A O 1
ATOM 1125 N N . ARG A 1 146 ? 16.417 -2.635 -7.189 1.00 87.81 146 ARG A N 1
ATOM 1126 C CA . ARG A 1 146 ? 15.168 -2.924 -6.454 1.00 87.81 146 ARG A CA 1
ATOM 1127 C C . ARG A 1 146 ? 14.770 -1.818 -5.487 1.00 87.81 146 ARG A C 1
ATOM 1129 O O . ARG A 1 146 ? 13.579 -1.600 -5.258 1.00 87.81 146 ARG A O 1
ATOM 1136 N N . ARG A 1 147 ? 15.749 -1.161 -4.866 1.00 85.31 147 ARG A N 1
ATOM 1137 C CA . ARG A 1 147 ? 15.511 -0.047 -3.947 1.00 85.31 147 ARG A CA 1
ATOM 1138 C C . ARG A 1 147 ? 15.031 1.184 -4.705 1.00 85.31 147 ARG A C 1
ATOM 1140 O O . ARG A 1 147 ? 14.073 1.806 -4.269 1.00 85.31 147 ARG A O 1
ATOM 1147 N N . GLU A 1 148 ? 15.665 1.497 -5.827 1.00 83.19 148 GLU A N 1
ATOM 1148 C CA . GLU A 1 148 ? 15.277 2.592 -6.719 1.00 83.19 148 GLU A CA 1
ATOM 1149 C C . GLU A 1 148 ? 13.839 2.431 -7.228 1.00 83.19 148 GLU A C 1
ATOM 1151 O O . GLU A 1 148 ? 13.038 3.345 -7.083 1.00 83.19 148 GLU A O 1
ATOM 1156 N N . ALA A 1 149 ? 13.452 1.222 -7.654 1.00 80.38 149 ALA A N 1
ATOM 1157 C CA . ALA A 1 149 ? 12.089 0.926 -8.115 1.00 80.38 149 ALA A CA 1
ATOM 1158 C C . ALA A 1 149 ? 10.975 1.218 -7.084 1.00 80.38 149 ALA A C 1
ATOM 1160 O O . ALA A 1 149 ? 9.813 1.409 -7.461 1.00 80.38 149 ALA A O 1
ATOM 1161 N N . ARG A 1 150 ? 11.323 1.227 -5.790 1.00 79.06 150 ARG A N 1
ATOM 1162 C CA . ARG A 1 150 ? 10.412 1.523 -4.675 1.00 79.06 150 ARG A CA 1
ATOM 1163 C C . ARG A 1 150 ? 10.526 2.957 -4.164 1.00 79.06 150 ARG A C 1
ATOM 1165 O O . ARG A 1 150 ? 9.651 3.388 -3.427 1.00 79.06 150 ARG A O 1
ATOM 1172 N N . ARG A 1 151 ? 11.594 3.684 -4.492 1.00 80.38 151 ARG A N 1
ATOM 1173 C CA . ARG A 1 151 ? 11.924 4.979 -3.881 1.00 80.38 151 ARG A CA 1
ATOM 1174 C C . ARG A 1 151 ? 11.339 6.147 -4.679 1.00 80.38 151 ARG A C 1
ATOM 1176 O O . ARG A 1 151 ? 12.050 7.091 -4.997 1.00 80.38 151 ARG A O 1
ATOM 1183 N N . SER A 1 152 ? 10.051 6.082 -4.967 1.00 82.94 152 SER A N 1
ATOM 1184 C CA . SER A 1 152 ? 9.295 7.167 -5.590 1.00 82.94 152 SER A CA 1
ATOM 1185 C C . SER A 1 152 ? 8.196 7.638 -4.646 1.00 82.94 152 SER A C 1
ATOM 1187 O O . SER A 1 152 ? 7.581 6.839 -3.928 1.00 82.94 152 SER A O 1
ATOM 1189 N N . GLU A 1 153 ? 7.997 8.953 -4.616 1.00 84.88 153 GLU A N 1
ATOM 1190 C CA . GLU A 1 153 ? 7.021 9.602 -3.740 1.00 84.88 153 GLU A CA 1
ATOM 1191 C C . GLU A 1 153 ? 5.593 9.221 -4.141 1.00 84.88 153 GLU A C 1
ATOM 1193 O O . GLU A 1 153 ? 4.819 8.795 -3.285 1.00 84.88 153 GLU A O 1
ATOM 1198 N N . ASP A 1 154 ? 5.302 9.199 -5.445 1.00 84.00 154 ASP A N 1
ATOM 1199 C CA . ASP A 1 154 ? 3.980 8.865 -6.004 1.00 84.00 154 ASP A CA 1
ATOM 1200 C C . ASP A 1 154 ? 3.517 7.440 -5.683 1.00 84.00 154 ASP A C 1
ATOM 1202 O O . ASP A 1 154 ? 2.347 7.092 -5.823 1.00 84.00 154 ASP A O 1
ATOM 1206 N N . LEU A 1 155 ? 4.446 6.588 -5.243 1.00 86.31 155 LEU A N 1
ATOM 1207 C CA . LEU A 1 155 ? 4.211 5.174 -4.951 1.00 86.31 155 LEU A CA 1
ATOM 1208 C C . LEU A 1 155 ? 4.376 4.871 -3.458 1.00 86.31 155 LEU A C 1
ATOM 1210 O O . LEU A 1 155 ? 4.647 3.729 -3.067 1.00 86.31 155 LEU A O 1
ATOM 1214 N N . ASN A 1 156 ? 4.234 5.902 -2.617 1.00 88.56 156 ASN A N 1
ATOM 1215 C CA . ASN A 1 156 ? 4.342 5.841 -1.159 1.00 88.56 156 ASN A CA 1
ATOM 1216 C C . ASN A 1 156 ? 5.626 5.150 -0.682 1.00 88.56 156 ASN A C 1
ATOM 1218 O O . ASN A 1 156 ? 5.601 4.364 0.270 1.00 88.56 156 ASN A O 1
ATOM 1222 N N . PHE A 1 157 ? 6.747 5.377 -1.373 1.00 89.81 157 PHE A N 1
ATOM 1223 C CA . PHE A 1 157 ? 8.041 4.760 -1.067 1.00 89.81 157 PHE A CA 1
ATOM 1224 C C . PHE A 1 157 ? 7.998 3.219 -0.955 1.00 89.81 157 PHE A C 1
ATOM 1226 O O . PHE A 1 157 ? 8.779 2.613 -0.214 1.00 89.81 157 PHE A O 1
ATOM 1233 N N . GLY A 1 158 ? 7.065 2.567 -1.660 1.00 87.06 158 GLY A N 1
ATOM 1234 C CA . GLY A 1 158 ? 6.893 1.114 -1.638 1.00 87.06 158 GLY A CA 1
ATOM 1235 C C . GLY A 1 158 ? 6.340 0.559 -0.320 1.00 87.06 158 GLY A C 1
ATOM 1236 O O . GLY A 1 158 ? 6.636 -0.588 0.018 1.00 87.06 158 GLY A O 1
ATOM 1237 N N . ILE A 1 159 ? 5.584 1.364 0.437 1.00 89.88 159 ILE A N 1
ATOM 1238 C CA . ILE A 1 159 ? 4.889 0.946 1.668 1.00 89.88 159 ILE A CA 1
ATOM 1239 C C . ILE A 1 159 ? 3.526 0.307 1.351 1.00 89.88 159 ILE A C 1
ATOM 1241 O O . ILE A 1 159 ? 3.105 -0.632 2.029 1.00 89.88 159 ILE A O 1
ATOM 1245 N N . THR A 1 160 ? 2.823 0.821 0.339 1.00 93.12 160 THR A N 1
ATOM 1246 C CA . THR A 1 160 ? 1.453 0.415 -0.006 1.00 93.12 160 THR A CA 1
ATOM 1247 C C . THR A 1 160 ? 1.447 -0.633 -1.118 1.00 93.12 160 THR A C 1
ATOM 1249 O O . THR A 1 160 ? 1.370 -0.285 -2.295 1.00 93.12 160 THR A O 1
ATOM 1252 N N . HIS A 1 161 ? 1.525 -1.919 -0.761 1.00 93.56 161 HIS A N 1
ATOM 1253 C CA . HIS A 1 161 ? 1.535 -3.030 -1.725 1.00 93.56 161 HIS A CA 1
ATOM 1254 C C . HIS A 1 161 ? 0.945 -4.340 -1.179 1.00 93.56 161 HIS A C 1
ATOM 1256 O O . HIS A 1 161 ? 0.773 -4.519 0.025 1.00 93.56 161 HIS A O 1
ATOM 1262 N N . PHE A 1 162 ? 0.665 -5.290 -2.079 1.00 96.25 162 PHE A N 1
ATOM 1263 C CA . PHE A 1 162 ? -0.004 -6.568 -1.786 1.00 96.25 162 PHE A CA 1
ATOM 1264 C C . PHE A 1 162 ? 0.924 -7.799 -1.854 1.00 96.25 162 PHE A C 1
ATOM 1266 O O . PHE A 1 162 ? 0.480 -8.892 -2.187 1.00 96.25 162 PHE A O 1
ATOM 1273 N N . ASP A 1 163 ? 2.215 -7.671 -1.534 1.00 93.94 163 ASP A N 1
ATOM 1274 C CA . ASP A 1 163 ? 3.128 -8.836 -1.592 1.00 93.94 163 ASP A CA 1
ATOM 1275 C C . ASP A 1 163 ? 3.057 -9.725 -0.347 1.00 93.94 163 ASP A C 1
ATOM 1277 O O . ASP A 1 163 ? 3.379 -10.910 -0.395 1.00 93.94 163 ASP A O 1
ATOM 1281 N N . HIS A 1 164 ? 2.707 -9.141 0.798 1.00 95.19 164 HIS A N 1
ATOM 1282 C CA . HIS A 1 164 ? 2.654 -9.835 2.078 1.00 95.19 164 HIS A CA 1
ATOM 1283 C C . HIS A 1 164 ? 1.589 -9.224 2.985 1.00 95.19 164 HIS A C 1
ATOM 1285 O O . HIS A 1 164 ? 1.198 -8.065 2.837 1.00 95.19 164 HIS A O 1
ATOM 1291 N N . LEU A 1 165 ? 1.133 -10.021 3.952 1.00 96.00 165 LEU A N 1
ATOM 1292 C CA . LEU A 1 165 ? -0.062 -9.712 4.731 1.00 96.00 165 LEU A CA 1
ATOM 1293 C C . LEU A 1 165 ? 0.047 -8.400 5.540 1.00 96.00 165 LEU A C 1
ATOM 1295 O O . LEU A 1 165 ? -0.890 -7.612 5.472 1.00 96.00 165 LEU A O 1
ATOM 1299 N N . PRO A 1 166 ? 1.164 -8.098 6.236 1.00 95.44 166 PRO A N 1
ATOM 1300 C CA . PRO A 1 166 ? 1.352 -6.800 6.889 1.00 95.44 166 PRO A CA 1
ATOM 1301 C C . PRO A 1 166 ? 1.222 -5.580 5.966 1.00 95.44 166 PRO A C 1
ATOM 1303 O O . PRO A 1 166 ? 0.536 -4.629 6.330 1.00 95.44 166 PRO A O 1
ATOM 1306 N N . ALA A 1 167 ? 1.832 -5.595 4.776 1.00 94.94 167 ALA A N 1
ATOM 1307 C CA . ALA A 1 167 ? 1.699 -4.489 3.824 1.00 94.94 167 ALA A CA 1
ATOM 1308 C C . ALA A 1 167 ? 0.261 -4.372 3.295 1.00 94.94 167 ALA A C 1
ATOM 1310 O O . ALA A 1 167 ? -0.300 -3.277 3.268 1.00 94.94 167 ALA A O 1
ATOM 1311 N N . ALA A 1 168 ? -0.390 -5.504 3.005 1.00 97.12 168 ALA A N 1
ATOM 1312 C CA . ALA A 1 168 ? -1.800 -5.517 2.622 1.00 97.12 168 ALA A CA 1
ATOM 1313 C C . ALA A 1 168 ? -2.703 -4.944 3.732 1.00 97.12 168 ALA A C 1
ATOM 1315 O O . ALA A 1 168 ? -3.643 -4.207 3.446 1.00 97.12 168 ALA A O 1
ATOM 1316 N N . TRP A 1 169 ? -2.410 -5.226 5.007 1.00 95.81 169 TRP A N 1
ATOM 1317 C CA . TRP A 1 169 ? -3.123 -4.622 6.136 1.00 95.81 169 TRP A CA 1
ATOM 1318 C C . TRP A 1 169 ? -2.932 -3.110 6.221 1.00 95.81 169 TRP A C 1
ATOM 1320 O O . TRP A 1 169 ? -3.894 -2.427 6.558 1.00 95.81 169 TRP A O 1
ATOM 1330 N N . ILE A 1 170 ? -1.747 -2.580 5.902 1.00 95.19 170 ILE A N 1
ATOM 1331 C CA . ILE A 1 170 ? -1.516 -1.128 5.845 1.00 95.19 170 ILE A CA 1
ATOM 1332 C C . ILE A 1 170 ? -2.394 -0.502 4.758 1.00 95.19 170 ILE A C 1
ATOM 1334 O O . ILE A 1 170 ? -3.120 0.448 5.041 1.00 95.19 170 ILE A O 1
ATOM 1338 N N . VAL A 1 171 ? -2.408 -1.088 3.555 1.00 95.88 171 VAL A N 1
ATOM 1339 C CA . VAL A 1 171 ? -3.265 -0.629 2.448 1.00 95.88 171 VAL A CA 1
ATOM 1340 C C . VAL A 1 171 ? -4.744 -0.657 2.837 1.00 95.88 171 VAL A C 1
ATOM 1342 O O . VAL A 1 171 ? -5.478 0.304 2.605 1.00 95.88 171 VAL A O 1
ATOM 1345 N N . ILE A 1 172 ? -5.201 -1.750 3.450 1.00 95.62 172 ILE A N 1
ATOM 1346 C CA . ILE A 1 172 ? -6.598 -1.900 3.871 1.00 95.62 172 ILE A CA 1
ATOM 1347 C C . ILE A 1 172 ? -6.946 -0.913 4.982 1.00 95.62 172 ILE A C 1
ATOM 1349 O O . ILE A 1 172 ? -8.013 -0.307 4.939 1.00 95.62 172 ILE A O 1
ATOM 1353 N N . PHE A 1 173 ? -6.059 -0.730 5.958 1.00 93.31 173 PHE A N 1
ATOM 1354 C CA . PHE A 1 173 ? -6.245 0.240 7.027 1.00 93.31 173 PHE A CA 1
ATOM 1355 C C . PHE A 1 173 ? -6.415 1.652 6.459 1.00 93.31 173 PHE A C 1
ATOM 1357 O O . PHE A 1 173 ? -7.428 2.288 6.745 1.00 93.31 173 PHE A O 1
ATOM 1364 N N . GLN A 1 174 ? -5.492 2.078 5.591 1.00 93.81 174 GLN A N 1
ATOM 1365 C CA . GLN A 1 174 ? -5.542 3.364 4.895 1.00 93.81 174 GLN A CA 1
ATOM 1366 C C . GLN A 1 174 ? -6.844 3.521 4.083 1.00 93.81 174 GLN A C 1
ATOM 1368 O O . GLN A 1 174 ? -7.530 4.545 4.157 1.00 93.81 174 GLN A O 1
ATOM 1373 N N . THR A 1 175 ? -7.268 2.446 3.410 1.00 94.25 175 THR A N 1
ATOM 1374 C CA . THR A 1 175 ? -8.532 2.407 2.659 1.00 94.25 175 THR A CA 1
ATOM 1375 C C . THR A 1 175 ? -9.760 2.591 3.541 1.00 94.25 175 THR A C 1
ATOM 1377 O O . THR A 1 175 ? -10.647 3.382 3.221 1.00 94.25 175 THR A O 1
ATOM 1380 N N . VAL A 1 176 ? -9.837 1.884 4.667 1.00 92.62 176 VAL A N 1
ATOM 1381 C CA . VAL A 1 176 ? -10.989 1.972 5.572 1.00 92.62 176 VAL A CA 1
ATOM 1382 C C . VAL A 1 176 ? -11.045 3.335 6.265 1.00 92.62 176 VAL A C 1
ATOM 1384 O O . VAL A 1 176 ? -12.137 3.863 6.479 1.00 92.62 176 VAL A O 1
ATOM 1387 N N . THR A 1 177 ? -9.900 3.959 6.549 1.00 90.75 177 THR A N 1
ATOM 1388 C CA . THR A 1 177 ? -9.860 5.348 7.033 1.00 90.75 177 THR A CA 1
ATOM 1389 C C . THR A 1 177 ? -10.281 6.376 5.980 1.00 90.75 177 THR A C 1
ATOM 1391 O O . THR A 1 177 ? -10.429 7.546 6.320 1.00 90.75 177 THR A O 1
ATOM 1394 N N . MET A 1 178 ? -10.543 5.944 4.739 1.00 91.31 178 MET A N 1
ATOM 1395 C CA . MET A 1 178 ? -10.964 6.781 3.613 1.00 91.31 178 MET A CA 1
ATOM 1396 C C . MET A 1 178 ? -9.958 7.891 3.284 1.00 91.31 178 MET A C 1
ATOM 1398 O O . MET A 1 178 ? -10.338 8.987 2.883 1.00 91.31 178 MET A O 1
ATOM 1402 N N . GLU A 1 179 ? -8.669 7.588 3.413 1.00 90.44 179 GLU A N 1
ATOM 1403 C CA . GLU A 1 179 ? -7.562 8.516 3.176 1.00 90.44 179 GLU A CA 1
ATOM 1404 C C . GLU A 1 179 ? -6.607 7.887 2.153 1.00 90.44 179 GLU A C 1
ATOM 1406 O O . GLU A 1 179 ? -6.355 6.690 2.233 1.00 90.44 179 GLU A O 1
ATOM 1411 N N . GLY A 1 180 ? -6.181 8.636 1.127 1.00 90.19 180 GLY A N 1
ATOM 1412 C CA . GLY A 1 180 ? -5.207 8.185 0.109 1.00 90.19 180 GLY A CA 1
ATOM 1413 C C . GLY A 1 180 ? -5.557 6.918 -0.697 1.00 90.19 180 GLY A C 1
ATOM 1414 O O . GLY A 1 180 ? -4.742 6.408 -1.458 1.00 90.19 180 GLY A O 1
ATOM 1415 N N . TRP A 1 181 ? -6.759 6.360 -0.542 1.00 93.56 181 TRP A N 1
ATOM 1416 C CA . TRP A 1 181 ? -7.117 5.047 -1.098 1.00 93.56 181 TRP A CA 1
ATOM 1417 C C . TRP A 1 181 ? -7.364 5.057 -2.605 1.00 93.56 181 TRP A C 1
ATOM 1419 O O . TRP A 1 181 ? -7.196 4.038 -3.274 1.00 93.56 181 TRP A O 1
ATOM 1429 N N . VAL A 1 182 ? -7.770 6.212 -3.130 1.00 95.12 182 VAL A N 1
ATOM 1430 C CA . VAL A 1 182 ? -8.017 6.421 -4.556 1.00 95.12 182 VAL A CA 1
ATOM 1431 C C . VAL A 1 182 ? -6.704 6.325 -5.336 1.00 95.12 182 VAL A C 1
ATOM 1433 O O . VAL A 1 182 ? -6.674 5.698 -6.390 1.00 95.12 182 VAL A O 1
ATOM 1436 N N . ASP A 1 183 ? -5.606 6.839 -4.782 1.00 94.25 183 ASP A N 1
ATOM 1437 C CA . ASP A 1 183 ? -4.286 6.773 -5.415 1.00 94.25 183 ASP A CA 1
ATOM 1438 C C . ASP A 1 183 ? -3.791 5.324 -5.485 1.00 94.25 183 ASP A C 1
ATOM 1440 O O . ASP A 1 183 ? -3.325 4.865 -6.525 1.00 94.25 183 ASP A O 1
ATOM 1444 N N . ILE A 1 184 ? -3.999 4.545 -4.416 1.00 95.25 184 ILE A N 1
ATOM 1445 C CA . ILE A 1 184 ? -3.679 3.107 -4.396 1.00 95.25 184 ILE A CA 1
ATOM 1446 C C . ILE A 1 184 ? -4.519 2.327 -5.411 1.00 95.25 184 ILE A C 1
ATOM 1448 O O . ILE A 1 184 ? -4.018 1.416 -6.075 1.00 95.25 184 ILE A O 1
ATOM 1452 N N . MET A 1 185 ? -5.791 2.690 -5.560 1.00 96.12 185 MET A N 1
ATOM 1453 C CA . MET A 1 185 ? -6.661 2.112 -6.576 1.00 96.12 185 MET A CA 1
ATOM 1454 C C . MET A 1 185 ? -6.154 2.430 -7.990 1.00 96.12 185 MET A C 1
ATOM 1456 O O . MET A 1 185 ? -6.044 1.500 -8.789 1.00 96.12 185 MET A O 1
ATOM 1460 N N . TYR A 1 186 ? -5.797 3.685 -8.290 1.00 95.00 186 TYR A N 1
ATOM 1461 C CA . TYR A 1 186 ? -5.260 4.075 -9.602 1.00 95.00 186 TYR A CA 1
ATOM 1462 C C . TYR A 1 186 ? -3.928 3.386 -9.908 1.00 95.00 186 TYR A C 1
ATOM 1464 O O . TYR A 1 186 ? -3.761 2.829 -10.990 1.00 95.00 186 TYR A O 1
ATOM 1472 N N . MET A 1 187 ? -3.031 3.298 -8.924 1.00 94.75 187 MET A N 1
ATOM 1473 C CA . MET A 1 187 ? -1.792 2.520 -9.017 1.00 94.75 187 MET A CA 1
ATOM 1474 C C . MET A 1 187 ? -2.047 1.059 -9.434 1.00 94.75 187 MET A C 1
ATOM 1476 O O . MET A 1 187 ? -1.342 0.483 -10.272 1.00 94.75 187 MET A O 1
ATOM 1480 N N . LEU A 1 188 ? -3.076 0.431 -8.862 1.00 95.94 188 LEU A N 1
ATOM 1481 C CA . LEU A 1 188 ? -3.462 -0.929 -9.231 1.00 95.94 188 LEU A CA 1
ATOM 1482 C C . LEU A 1 188 ? -4.160 -1.016 -10.587 1.00 95.94 188 LEU A C 1
ATOM 1484 O O . LEU A 1 188 ? -3.987 -2.020 -11.274 1.00 95.94 188 LEU A O 1
ATOM 1488 N N . GLN A 1 189 ? -4.924 -0.004 -10.997 1.00 96.00 189 GLN A N 1
ATOM 1489 C CA . GLN A 1 189 ? -5.514 0.021 -12.339 1.00 96.00 189 GLN A CA 1
ATOM 1490 C C . GLN A 1 189 ? -4.422 0.031 -13.403 1.00 96.00 189 GLN A C 1
ATOM 1492 O O . GLN A 1 189 ? -4.403 -0.830 -14.287 1.00 96.00 189 GLN A O 1
ATOM 1497 N N . ASP A 1 190 ? -3.449 0.916 -13.223 1.00 95.38 190 ASP A N 1
ATOM 1498 C CA . ASP A 1 190 ? -2.309 1.085 -14.113 1.00 95.38 190 ASP A CA 1
ATOM 1499 C C . ASP A 1 190 ? -1.498 -0.214 -14.283 1.00 95.38 190 ASP A C 1
ATOM 1501 O O . ASP A 1 190 ? -1.143 -0.587 -15.403 1.00 95.38 190 ASP A O 1
ATOM 1505 N N . SER A 1 191 ? -1.285 -0.967 -13.195 1.00 94.12 191 SER A N 1
ATOM 1506 C CA . SER A 1 191 ? -0.524 -2.233 -13.196 1.00 94.12 191 SER A CA 1
ATOM 1507 C C . SER A 1 191 ? -1.331 -3.509 -13.473 1.00 94.12 191 SER A C 1
ATOM 1509 O O . SER A 1 191 ? -0.738 -4.580 -13.655 1.00 94.12 191 SER A O 1
ATOM 1511 N N . TYR A 1 192 ? -2.666 -3.448 -13.469 1.00 95.00 192 TYR A N 1
ATOM 1512 C CA . TYR A 1 192 ? -3.515 -4.632 -13.629 1.00 95.00 192 TYR A CA 1
ATOM 1513 C C . TYR A 1 192 ? -4.599 -4.488 -14.698 1.00 95.00 192 TYR A C 1
ATOM 1515 O O . TYR A 1 192 ? -4.474 -5.086 -15.764 1.00 95.00 192 TYR A O 1
ATOM 1523 N N . ASN A 1 193 ? -5.686 -3.773 -14.409 1.00 94.31 193 ASN A N 1
ATOM 1524 C CA . ASN A 1 193 ? -6.755 -3.469 -15.360 1.00 94.31 193 ASN A CA 1
ATOM 1525 C C . ASN A 1 193 ? -7.681 -2.375 -14.814 1.00 94.31 193 ASN A C 1
ATOM 1527 O O . ASN A 1 193 ? -7.699 -2.101 -13.617 1.00 94.31 193 ASN A O 1
ATOM 1531 N N . ASP A 1 194 ? -8.516 -1.817 -15.685 1.00 94.75 194 ASP A N 1
ATOM 1532 C CA . ASP A 1 194 ? -9.371 -0.681 -15.340 1.00 94.75 194 ASP A CA 1
ATOM 1533 C C . ASP A 1 194 ? -10.508 -0.985 -14.360 1.00 94.75 194 ASP A C 1
ATOM 1535 O O . ASP A 1 194 ? -10.982 -0.070 -13.694 1.00 94.75 194 ASP A O 1
ATOM 1539 N N . TRP A 1 195 ? -10.996 -2.227 -14.270 1.00 94.69 195 TRP A N 1
ATOM 1540 C CA . TRP A 1 195 ? -12.293 -2.503 -13.631 1.00 94.69 195 TRP A CA 1
ATOM 1541 C C . TRP A 1 195 ? -12.208 -3.284 -12.316 1.00 94.69 195 TRP A C 1
ATOM 1543 O O . TRP A 1 195 ? -13.044 -3.082 -11.432 1.00 94.69 195 TRP A O 1
ATOM 1553 N N . ALA A 1 196 ? -11.225 -4.172 -12.151 1.00 95.69 196 ALA A N 1
ATOM 1554 C CA . ALA A 1 196 ? -11.148 -5.038 -10.977 1.00 95.69 196 ALA A CA 1
ATOM 1555 C C . ALA A 1 196 ? -10.693 -4.295 -9.707 1.00 95.69 196 ALA A C 1
ATOM 1557 O O . ALA A 1 196 ? -11.319 -4.517 -8.665 1.00 95.69 196 ALA A O 1
ATOM 1558 N N . PRO A 1 197 ? -9.679 -3.399 -9.741 1.00 96.50 197 PRO A N 1
ATOM 1559 C CA . PRO A 1 197 ? -9.310 -2.625 -8.561 1.00 96.50 197 PRO A CA 1
ATOM 1560 C C . PRO A 1 197 ? -10.457 -1.730 -8.067 1.00 96.50 197 PRO A C 1
ATOM 1562 O O . PRO A 1 197 ? -10.812 -1.873 -6.896 1.00 96.50 197 PRO A O 1
ATOM 1565 N N . PRO A 1 198 ? -11.140 -0.911 -8.899 1.00 96.19 198 PRO A N 1
ATOM 1566 C CA . PRO A 1 198 ? -12.274 -0.118 -8.423 1.00 96.19 198 PRO A CA 1
ATOM 1567 C C . PRO A 1 198 ? -13.368 -0.960 -7.774 1.00 96.19 198 PRO A C 1
ATOM 1569 O O . PRO A 1 198 ? -13.861 -0.602 -6.709 1.00 96.19 198 PRO A O 1
ATOM 1572 N N . LEU A 1 199 ? -13.707 -2.119 -8.351 1.00 96.31 199 LEU A N 1
ATOM 1573 C CA . LEU A 1 199 ? -14.685 -3.032 -7.759 1.00 96.31 199 LEU A CA 1
ATOM 1574 C C . LEU A 1 199 ? -14.261 -3.475 -6.349 1.00 96.31 199 LEU A C 1
ATOM 1576 O O . LEU A 1 199 ? -15.061 -3.423 -5.414 1.00 96.31 199 LEU A O 1
ATOM 1580 N N . TYR A 1 200 ? -13.004 -3.890 -6.188 1.00 96.44 200 TYR A N 1
ATOM 1581 C CA . TYR A 1 200 ? -12.463 -4.315 -4.900 1.00 96.44 200 TYR A CA 1
ATOM 1582 C C . TYR A 1 200 ? -12.458 -3.185 -3.870 1.00 96.44 200 TYR A C 1
ATOM 1584 O O . TYR A 1 200 ? -12.950 -3.387 -2.760 1.00 96.44 200 TYR A O 1
ATOM 1592 N N . PHE A 1 201 ? -11.955 -2.000 -4.228 1.00 96.31 201 PHE A N 1
ATOM 1593 C CA . PHE A 1 201 ? -11.891 -0.862 -3.309 1.00 96.31 201 PHE A CA 1
ATOM 1594 C C . PHE A 1 201 ? -13.288 -0.344 -2.958 1.00 96.31 201 PHE A C 1
ATOM 1596 O O . PHE A 1 201 ? -13.542 -0.057 -1.793 1.00 96.31 201 PHE A O 1
ATOM 1603 N N . CYS A 1 202 ? -14.240 -0.319 -3.897 1.00 94.50 202 CYS A N 1
ATOM 1604 C CA . CYS A 1 202 ? -15.628 0.035 -3.598 1.00 94.50 202 CYS A CA 1
ATOM 1605 C C . CYS A 1 202 ? -16.268 -0.942 -2.607 1.00 94.50 202 CYS A C 1
ATOM 1607 O O . CYS A 1 202 ? -16.888 -0.507 -1.640 1.00 94.50 202 CYS A O 1
ATOM 1609 N N . VAL A 1 203 ? -16.103 -2.255 -2.802 1.00 93.81 203 VAL A N 1
ATOM 1610 C CA . VAL A 1 203 ? -16.599 -3.270 -1.856 1.00 93.81 203 VAL A CA 1
ATOM 1611 C C . VAL A 1 203 ? -15.901 -3.121 -0.501 1.00 93.81 203 VAL A C 1
ATOM 1613 O O . VAL A 1 203 ? -16.564 -3.128 0.536 1.00 93.81 203 VAL A O 1
ATOM 1616 N N . LEU A 1 204 ? -14.583 -2.923 -0.484 1.00 94.31 204 LEU A N 1
ATOM 1617 C CA . LEU A 1 204 ? -13.822 -2.732 0.747 1.00 94.31 204 LEU A CA 1
ATOM 1618 C C . LEU A 1 204 ? -14.243 -1.465 1.504 1.00 94.31 204 LEU A C 1
ATOM 1620 O O . LEU A 1 204 ? -14.357 -1.505 2.723 1.00 94.31 204 LEU A O 1
ATOM 1624 N N . VAL A 1 205 ? -14.523 -0.360 0.818 1.00 92.75 205 VAL A N 1
ATOM 1625 C CA . VAL A 1 205 ? -15.038 0.860 1.453 1.00 92.75 205 VAL A CA 1
ATOM 1626 C C . VAL A 1 205 ? -16.461 0.620 1.962 1.00 92.75 205 VAL A C 1
ATOM 1628 O O . VAL A 1 205 ? -16.721 0.831 3.143 1.00 92.75 205 VAL A O 1
ATOM 1631 N N . LEU A 1 206 ? -17.366 0.098 1.128 1.00 88.62 206 LEU A N 1
ATOM 1632 C CA . LEU A 1 206 ? -18.764 -0.139 1.508 1.00 88.62 206 LEU A CA 1
ATOM 1633 C C . LEU A 1 206 ? -18.902 -1.058 2.724 1.00 88.62 206 LEU A C 1
ATOM 1635 O O . LEU A 1 206 ? -19.692 -0.768 3.618 1.00 88.62 206 LEU A O 1
ATOM 1639 N N . PHE A 1 207 ? -18.148 -2.157 2.770 1.00 85.12 207 PHE A N 1
ATOM 1640 C CA . PHE A 1 207 ? -18.229 -3.111 3.874 1.00 85.12 207 PHE A CA 1
ATOM 1641 C C . PHE A 1 207 ? -17.245 -2.796 4.997 1.00 85.12 207 PHE A C 1
ATOM 1643 O O . PHE A 1 207 ? -17.599 -2.939 6.158 1.00 85.12 207 PHE A O 1
ATOM 1650 N N . GLY A 1 208 ? -16.026 -2.360 4.693 1.00 85.19 208 GLY A N 1
ATOM 1651 C CA . GLY A 1 208 ? -14.987 -2.102 5.687 1.00 85.19 208 GLY A CA 1
ATOM 1652 C C . GLY A 1 208 ? -15.190 -0.790 6.439 1.00 85.19 208 GLY A C 1
ATOM 1653 O O . GLY A 1 208 ? -15.198 -0.798 7.672 1.00 85.19 208 GLY A O 1
ATOM 1654 N N . SER A 1 209 ? -15.395 0.330 5.734 1.00 83.19 209 SER A N 1
ATOM 1655 C CA . SER A 1 209 ? -15.503 1.647 6.380 1.00 83.19 209 SER A CA 1
ATOM 1656 C C . SER A 1 209 ? -16.826 1.811 7.121 1.00 83.19 209 SER A C 1
ATOM 1658 O O . SER A 1 209 ? -16.828 2.224 8.281 1.00 83.19 209 SER A O 1
ATOM 1660 N N . PHE A 1 210 ? -17.939 1.383 6.516 1.00 79.56 210 PHE A N 1
ATOM 1661 C CA . PHE A 1 210 ? -19.245 1.401 7.175 1.00 79.56 210 PHE A CA 1
ATOM 1662 C C . PHE A 1 210 ? -19.227 0.552 8.447 1.00 79.56 210 PHE A C 1
ATOM 1664 O O . PHE A 1 210 ? -19.699 0.983 9.496 1.00 79.56 210 PHE A O 1
ATOM 1671 N N . PHE A 1 211 ? -18.639 -0.641 8.389 1.00 78.81 211 PHE A N 1
ATOM 1672 C CA . PHE A 1 211 ? -18.564 -1.522 9.545 1.00 78.81 211 PHE A CA 1
ATOM 1673 C C . PHE A 1 211 ? -17.673 -0.957 10.651 1.00 78.81 211 PHE A C 1
ATOM 1675 O O . PHE A 1 211 ? -18.096 -0.909 11.806 1.00 78.81 211 PHE A O 1
ATOM 1682 N N . LEU A 1 212 ? -16.469 -0.478 10.322 1.00 80.19 212 LEU A N 1
ATOM 1683 C CA . LEU A 1 212 ? -15.553 0.043 11.335 1.00 80.19 212 LEU A CA 1
ATOM 1684 C C . LEU A 1 212 ? -16.030 1.356 11.948 1.00 80.19 212 LEU A C 1
ATOM 1686 O O . LEU A 1 212 ? -15.963 1.492 13.172 1.00 80.19 212 LEU A O 1
ATOM 1690 N N . LEU A 1 213 ? -16.579 2.283 11.162 1.00 81.31 213 LEU A N 1
ATOM 1691 C CA . LEU A 1 213 ? -17.132 3.526 11.700 1.00 81.31 213 LEU A CA 1
ATOM 1692 C C . LEU A 1 213 ? -18.364 3.264 12.564 1.00 81.31 213 LEU A C 1
ATOM 1694 O O . LEU A 1 213 ? -18.419 3.744 13.696 1.00 81.31 213 LEU A O 1
ATOM 1698 N N . ASN A 1 214 ? -19.316 2.455 12.094 1.00 82.88 214 ASN A N 1
ATOM 1699 C CA . ASN A 1 214 ? -20.544 2.215 12.851 1.00 82.88 214 ASN A CA 1
ATOM 1700 C C . ASN A 1 214 ? -20.295 1.442 14.140 1.00 82.88 214 ASN A C 1
ATOM 1702 O O . ASN A 1 214 ? -20.900 1.756 15.162 1.00 82.88 214 ASN A O 1
ATOM 1706 N N . ILE A 1 215 ? -19.390 0.462 14.133 1.00 83.25 215 ILE A N 1
ATOM 1707 C CA . ILE A 1 215 ? -19.072 -0.285 15.351 1.00 83.25 215 ILE A CA 1
ATOM 1708 C C . ILE A 1 215 ? -18.267 0.572 16.323 1.00 83.25 215 ILE A C 1
ATOM 1710 O O . ILE A 1 215 ? -18.530 0.535 17.525 1.00 83.25 215 ILE A O 1
ATOM 1714 N N . SER A 1 216 ? -17.331 1.383 15.827 1.00 79.38 216 SER A N 1
ATOM 1715 C CA . SER A 1 216 ? -16.593 2.317 16.682 1.00 79.38 216 SER A CA 1
ATOM 1716 C C . SER A 1 216 ? -17.542 3.315 17.345 1.00 79.38 216 SER A C 1
ATOM 1718 O O . SER A 1 216 ? -17.490 3.494 18.561 1.00 79.38 216 SER A O 1
ATOM 1720 N N . LEU A 1 217 ? -18.472 3.895 16.579 1.00 85.06 217 LEU A N 1
ATOM 1721 C CA . LEU A 1 217 ? -19.507 4.783 17.107 1.00 85.06 217 LEU A CA 1
ATOM 1722 C C . LEU A 1 217 ? -20.413 4.069 18.111 1.00 85.06 217 LEU A C 1
ATOM 1724 O O . LEU A 1 217 ? -20.664 4.616 19.181 1.00 85.06 217 LEU A O 1
ATOM 1728 N N . ALA A 1 218 ? -20.852 2.842 17.820 1.00 86.50 218 ALA A N 1
ATOM 1729 C CA . ALA A 1 218 ? -21.688 2.062 18.729 1.00 86.50 218 ALA A CA 1
ATOM 1730 C C . ALA A 1 218 ? -20.981 1.772 20.064 1.00 86.50 218 ALA A C 1
ATOM 1732 O O . ALA A 1 218 ? -21.591 1.895 21.124 1.00 86.50 218 ALA A O 1
ATOM 1733 N N . VAL A 1 219 ? -19.688 1.437 20.042 1.00 82.94 219 VAL A N 1
ATOM 1734 C CA . VAL A 1 219 ? -18.905 1.183 21.263 1.00 82.94 219 VAL A CA 1
ATOM 1735 C C . VAL A 1 219 ? -18.647 2.462 22.053 1.00 82.94 219 VAL A C 1
ATOM 1737 O O . VAL A 1 219 ? -18.715 2.442 23.288 1.00 82.94 219 VAL A O 1
ATOM 1740 N N . VAL A 1 220 ? -18.371 3.576 21.373 1.00 82.25 220 VAL A N 1
ATOM 1741 C CA . VAL A 1 220 ? -18.233 4.884 22.026 1.00 82.25 220 VAL A CA 1
ATOM 1742 C C . VAL A 1 220 ? -19.560 5.288 22.662 1.00 82.25 220 VAL A C 1
ATOM 1744 O O . VAL A 1 220 ? -19.571 5.688 23.826 1.00 82.25 220 VAL A O 1
ATOM 1747 N N . PHE A 1 221 ? -20.672 5.108 21.949 1.00 86.00 221 PHE A N 1
ATOM 1748 C CA . PHE A 1 221 ? -22.013 5.390 22.446 1.00 86.00 221 PHE A CA 1
ATOM 1749 C C . PHE A 1 221 ? -22.358 4.525 23.664 1.00 86.00 221 PHE A C 1
ATOM 1751 O O . PHE A 1 221 ? -22.674 5.073 24.712 1.00 86.00 221 PHE A O 1
ATOM 1758 N N . ASP A 1 222 ? -22.183 3.200 23.593 1.00 84.56 222 ASP A N 1
ATOM 1759 C CA . ASP A 1 222 ? -22.388 2.290 24.734 1.00 84.56 222 ASP A CA 1
ATOM 1760 C C . ASP A 1 222 ? -21.530 2.683 25.948 1.00 84.56 222 ASP A C 1
ATOM 1762 O O . ASP A 1 222 ? -21.975 2.614 27.094 1.00 84.56 222 ASP A O 1
ATOM 1766 N N . SER A 1 223 ? -20.293 3.125 25.714 1.00 79.94 223 SER A N 1
ATOM 1767 C CA . SER A 1 223 ? -19.402 3.574 26.787 1.00 79.94 223 SER A CA 1
ATOM 1768 C C . SER A 1 223 ? -19.832 4.915 27.386 1.00 79.94 223 SER A C 1
ATOM 1770 O O . SER A 1 223 ? -19.677 5.113 28.591 1.00 79.94 223 SER A O 1
ATOM 1772 N N . PHE A 1 224 ? -20.378 5.825 26.576 1.00 80.19 224 PHE A N 1
ATOM 1773 C CA . PHE A 1 224 ? -20.904 7.108 27.037 1.00 80.19 224 PHE A CA 1
ATOM 1774 C C . PHE A 1 224 ? -22.213 6.930 27.814 1.00 80.19 224 PHE A C 1
ATOM 1776 O O . PHE A 1 224 ? -22.322 7.431 28.933 1.00 80.19 224 PHE A O 1
ATOM 1783 N N . SER A 1 225 ? -23.159 6.152 27.278 1.00 84.44 225 SER A N 1
ATOM 1784 C CA . SER A 1 225 ? -24.437 5.839 27.925 1.00 84.44 225 SER A CA 1
ATOM 1785 C C . SER A 1 225 ? -24.237 5.177 29.286 1.00 84.44 225 SER A C 1
ATOM 1787 O O . SER A 1 225 ? -24.802 5.642 30.269 1.00 84.44 225 SER A O 1
ATOM 1789 N N . LYS A 1 226 ? -23.336 4.189 29.387 1.00 82.56 226 LYS A N 1
ATOM 1790 C CA . LYS A 1 226 ? -23.019 3.542 30.674 1.00 82.56 226 LYS A CA 1
ATOM 1791 C C . LYS A 1 226 ? -22.533 4.527 31.737 1.00 82.56 226 LYS A C 1
ATOM 1793 O O . LYS A 1 226 ? -22.960 4.447 32.881 1.00 82.56 226 LYS A O 1
ATOM 1798 N N . ARG A 1 227 ? -21.687 5.496 31.368 1.00 75.00 227 ARG A N 1
ATOM 1799 C CA . ARG A 1 227 ? -21.224 6.525 32.316 1.00 75.00 227 ARG A CA 1
ATOM 1800 C C . ARG A 1 227 ? -22.340 7.480 32.731 1.00 75.00 227 ARG A C 1
ATOM 1802 O O . ARG A 1 227 ? -22.350 7.917 33.878 1.00 75.00 227 ARG A O 1
ATOM 1809 N N . HIS A 1 228 ? -23.237 7.828 31.809 1.00 80.62 228 HIS A N 1
ATOM 1810 C CA . HIS A 1 228 ? -24.382 8.681 32.114 1.00 80.62 228 HIS A CA 1
ATOM 1811 C C . HIS A 1 228 ? -25.332 7.996 33.105 1.00 80.62 228 HIS A C 1
ATOM 1813 O O . HIS A 1 228 ? -25.706 8.607 34.106 1.00 80.62 228 HIS A O 1
ATOM 1819 N N . ASP A 1 229 ? -25.634 6.715 32.884 1.00 83.88 229 ASP A N 1
ATOM 1820 C CA . ASP A 1 229 ? -26.476 5.910 33.774 1.00 83.88 229 ASP A CA 1
ATOM 1821 C C . ASP A 1 229 ? -25.839 5.744 35.165 1.00 83.88 229 ASP A C 1
ATOM 1823 O O . ASP A 1 229 ? -26.515 5.940 36.179 1.00 83.88 229 ASP A O 1
ATOM 1827 N N . ASP A 1 230 ? -24.527 5.479 35.232 1.00 81.19 230 ASP A N 1
ATOM 1828 C CA . ASP A 1 230 ? -23.776 5.383 36.494 1.00 81.19 230 ASP A CA 1
ATOM 1829 C C . ASP A 1 230 ? -23.824 6.700 37.297 1.00 81.19 230 ASP A C 1
ATOM 1831 O O . ASP A 1 230 ? -24.035 6.688 38.516 1.00 81.19 230 ASP A O 1
ATOM 1835 N N . GLN A 1 231 ? -23.669 7.850 36.625 1.00 77.12 231 GLN A N 1
ATOM 1836 C CA . GLN A 1 231 ? -23.790 9.171 37.256 1.00 77.12 231 GLN A CA 1
ATOM 1837 C C . GLN A 1 231 ? -25.211 9.429 37.764 1.00 77.12 231 GLN A C 1
ATOM 1839 O O . GLN A 1 231 ? -25.378 9.909 38.889 1.00 77.12 231 GLN A O 1
ATOM 1844 N N . LEU A 1 232 ? -26.226 9.077 36.969 1.00 79.25 232 LEU A N 1
ATOM 1845 C CA . LEU A 1 232 ? -27.630 9.240 37.335 1.00 79.25 232 LEU A CA 1
ATOM 1846 C C . LEU A 1 232 ? -27.972 8.408 38.583 1.00 79.25 232 LEU A C 1
ATOM 1848 O O . LEU A 1 232 ? -28.592 8.912 39.526 1.00 79.25 232 LEU A O 1
ATOM 1852 N N . HIS A 1 233 ? -27.509 7.155 38.634 1.00 77.12 233 HIS A N 1
ATOM 1853 C CA . HIS A 1 233 ? -27.654 6.283 39.800 1.00 77.12 233 HIS A CA 1
ATOM 1854 C C . HIS A 1 233 ? -26.982 6.859 41.051 1.00 77.12 233 HIS A C 1
ATOM 1856 O O . HIS A 1 233 ? -27.582 6.839 42.128 1.00 77.12 233 HIS A O 1
ATOM 1862 N N . GLN A 1 234 ? -25.788 7.444 40.930 1.00 75.12 234 GLN A N 1
ATOM 1863 C CA . GLN A 1 234 ? -25.131 8.113 42.057 1.00 75.12 234 GLN A CA 1
ATOM 1864 C C . GLN A 1 234 ? -25.900 9.337 42.565 1.00 75.12 234 GLN A C 1
ATOM 1866 O O . GLN A 1 234 ? -25.996 9.518 43.779 1.00 75.12 234 GLN A O 1
ATOM 1871 N N . THR A 1 235 ? -26.500 10.148 41.688 1.00 74.19 235 THR A N 1
ATOM 1872 C CA . THR A 1 235 ? -27.354 11.271 42.121 1.00 74.19 235 THR A CA 1
ATOM 1873 C C . THR A 1 235 ? -28.634 10.822 42.825 1.00 74.19 235 THR A C 1
ATOM 1875 O O . THR A 1 235 ? -29.054 11.470 43.781 1.00 74.19 235 THR A O 1
ATOM 1878 N N . LEU A 1 236 ? -29.237 9.705 42.407 1.00 73.69 236 LEU A N 1
ATOM 1879 C CA . LEU A 1 236 ? -30.441 9.171 43.049 1.00 73.69 236 LEU A CA 1
ATOM 1880 C C . LEU A 1 236 ? -30.133 8.582 44.435 1.00 73.69 236 LEU A C 1
ATOM 1882 O O . LEU A 1 236 ? -30.855 8.861 45.388 1.00 73.69 236 LEU A O 1
ATOM 1886 N N . ILE A 1 237 ? -29.033 7.837 44.578 1.00 69.62 237 ILE A N 1
ATOM 1887 C CA . ILE A 1 237 ? -28.623 7.226 45.858 1.00 69.62 237 ILE A CA 1
ATOM 1888 C C . ILE A 1 237 ? -28.033 8.270 46.825 1.00 69.62 237 ILE A C 1
ATOM 1890 O O . ILE A 1 237 ? -28.181 8.144 48.038 1.00 69.62 237 ILE A O 1
ATOM 1894 N N . GLY A 1 238 ? -27.380 9.314 46.305 1.00 61.94 238 GLY A N 1
ATOM 1895 C CA . GLY A 1 238 ? -26.817 10.414 47.096 1.00 61.94 238 GLY A CA 1
ATOM 1896 C C . GLY A 1 238 ? -27.838 11.455 47.568 1.00 61.94 238 GLY A C 1
ATOM 1897 O O . GLY A 1 238 ? -27.487 12.330 48.361 1.00 61.94 238 GLY A O 1
ATOM 1898 N N . SER A 1 239 ? -29.089 11.387 47.100 1.00 52.44 239 SER A N 1
ATOM 1899 C CA . SER A 1 239 ? -30.148 12.287 47.559 1.00 52.44 239 SER A CA 1
ATOM 1900 C C . SER A 1 239 ? -30.671 11.844 48.940 1.00 52.44 239 SER A C 1
ATOM 1902 O O . SER A 1 239 ? -31.049 10.682 49.104 1.00 52.44 239 SER A O 1
ATOM 1904 N N . PRO A 1 240 ? -30.669 12.716 49.975 1.00 57.56 240 PRO A N 1
ATOM 1905 C CA . PRO A 1 240 ? -31.236 12.360 51.272 1.00 57.56 240 PRO A CA 1
ATOM 1906 C C . PRO A 1 240 ? -32.732 12.050 51.107 1.00 57.56 240 PRO A C 1
ATOM 1908 O O . PRO A 1 240 ? -33.382 12.660 50.253 1.00 57.56 240 PRO A O 1
ATOM 1911 N N . PRO A 1 241 ? -33.306 11.131 51.910 1.00 54.28 241 PRO A N 1
ATOM 1912 C CA . PRO A 1 241 ? -34.719 10.795 51.803 1.00 54.28 241 PRO A CA 1
ATOM 1913 C C . PRO A 1 241 ? -35.556 12.070 51.914 1.00 54.28 241 PRO A C 1
ATOM 1915 O O . PRO A 1 241 ? -35.380 12.857 52.849 1.00 54.28 241 PRO A O 1
ATOM 1918 N N . VAL A 1 242 ? -36.454 12.280 50.948 1.00 62.25 242 VAL A N 1
ATOM 1919 C CA . VAL A 1 242 ? -37.393 13.405 50.953 1.00 62.25 242 VAL A CA 1
ATOM 1920 C C . VAL A 1 242 ? -38.220 13.296 52.229 1.00 62.25 242 VAL A C 1
ATOM 1922 O O . VAL A 1 242 ? -39.083 12.428 52.358 1.00 62.25 242 VAL A O 1
ATOM 1925 N N . SER A 1 243 ? -37.913 14.147 53.209 1.00 57.44 243 SER A N 1
ATOM 1926 C CA . SER A 1 243 ? -38.683 14.204 54.447 1.00 57.44 243 SER A CA 1
ATOM 1927 C C . SER A 1 243 ? -40.141 14.550 54.112 1.00 57.44 243 SER A C 1
ATOM 1929 O O . SER A 1 243 ? -40.363 15.451 53.296 1.00 57.44 243 SER A O 1
ATOM 1931 N N . PRO A 1 244 ? -41.130 13.852 54.699 1.00 63.25 244 PRO A N 1
ATOM 1932 C CA . PRO A 1 244 ? -42.536 14.102 54.407 1.00 63.25 244 PRO A CA 1
ATOM 1933 C C . PRO A 1 244 ? -42.899 15.561 54.729 1.00 63.25 244 PRO A C 1
ATOM 1935 O O . PRO A 1 244 ? -42.312 16.148 55.646 1.00 63.25 244 PRO A O 1
ATOM 1938 N N . PRO A 1 245 ? -43.862 16.164 54.006 1.00 62.16 245 PRO A N 1
ATOM 1939 C CA . PRO A 1 245 ? -44.261 17.545 54.246 1.00 62.16 245 PRO A CA 1
ATOM 1940 C C . PRO A 1 245 ? -44.698 17.711 55.706 1.00 62.16 245 PRO A C 1
ATOM 1942 O O . PRO A 1 245 ? -45.585 17.000 56.187 1.00 62.16 245 PRO A O 1
ATOM 1945 N N . ARG A 1 246 ? -44.060 18.641 56.434 1.00 63.72 246 ARG A N 1
ATOM 1946 C CA . ARG A 1 246 ? -44.486 18.984 57.797 1.00 63.72 246 ARG A CA 1
ATOM 1947 C C . ARG A 1 246 ? -45.903 19.535 57.716 1.00 63.72 246 ARG A C 1
ATOM 1949 O O . ARG A 1 246 ? -46.140 20.528 57.030 1.00 63.72 246 ARG A O 1
ATOM 1956 N N . ARG A 1 247 ? -46.840 18.889 58.414 1.00 68.00 247 ARG A N 1
ATOM 1957 C CA . ARG A 1 247 ? -48.187 19.440 58.593 1.00 68.00 247 ARG A CA 1
ATOM 1958 C C . ARG A 1 247 ? -48.063 20.817 59.258 1.00 68.00 247 ARG A C 1
ATOM 1960 O O . ARG A 1 247 ? -47.256 20.946 60.183 1.00 68.00 247 ARG A O 1
ATOM 1967 N N . PRO A 1 248 ? -48.826 21.827 58.812 1.00 62.00 248 PRO A N 1
ATOM 1968 C CA . PRO A 1 248 ? -48.826 23.125 59.464 1.00 62.00 248 PRO A CA 1
ATOM 1969 C C . PRO A 1 248 ? -49.287 22.953 60.913 1.00 62.00 248 PRO A C 1
ATOM 1971 O O . PRO A 1 248 ? -50.353 22.399 61.182 1.00 62.00 248 PRO A O 1
ATOM 1974 N N . VAL A 1 249 ? -48.442 23.389 61.844 1.00 67.19 249 VAL A N 1
ATOM 1975 C CA . VAL A 1 249 ? -48.780 23.485 63.263 1.00 67.19 249 VAL A CA 1
ATOM 1976 C C . VAL A 1 249 ? -49.703 24.692 63.394 1.00 67.19 249 VAL A C 1
ATOM 1978 O O . VAL A 1 249 ? -49.25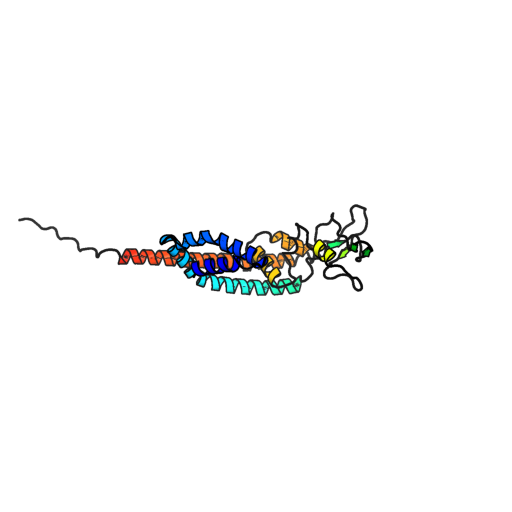9 25.822 63.202 1.00 67.19 249 VAL A O 1
ATOM 1981 N N . LEU A 1 250 ? -50.990 24.460 63.660 1.00 63.03 250 LEU A N 1
ATOM 1982 C CA . LEU A 1 250 ? -51.870 25.526 64.131 1.00 63.03 250 LEU A CA 1
ATOM 1983 C C . LEU A 1 250 ? -51.430 25.890 65.554 1.00 63.03 250 LEU A C 1
ATOM 1985 O O . LEU A 1 250 ? -51.500 25.054 66.455 1.00 63.03 250 LEU A O 1
ATOM 1989 N N . CYS A 1 251 ? -50.936 27.113 65.734 1.00 60.00 251 CYS A N 1
ATOM 1990 C CA . CYS A 1 251 ? -50.750 27.704 67.058 1.00 60.00 251 CYS A CA 1
ATOM 1991 C C . CYS A 1 251 ? -52.124 28.042 67.678 1.00 60.00 251 CYS A C 1
ATOM 1993 O O . CYS A 1 251 ? -53.051 28.325 66.915 1.00 60.00 251 CYS A O 1
ATOM 1995 N N . PRO A 1 252 ? -52.248 27.965 69.019 1.00 66.12 252 PRO A N 1
ATOM 1996 C CA . PRO A 1 252 ? -53.518 28.065 69.743 1.00 66.12 252 PRO A CA 1
ATOM 1997 C C . PRO A 1 252 ? -54.186 29.439 69.655 1.00 66.12 252 PRO A C 1
ATOM 1999 O O . PRO A 1 252 ? -53.459 30.450 69.512 1.00 66.12 252 PRO A O 1
#